Protein AF-A0A3A5ML24-F1 (afdb_monomer_lite)

pLDDT: mean 73.77, std 22.42, range [32.66, 98.62]

Organism: NCBI:txid995039

Secondary structure (DSSP, 8-state):
--PPPPPPPPPPPPP--PPP---PPPHHHHHHHHHHHHHTT------------------------PPP--PPPPPP-----PPP-----S------------------------------TT--------TT--------TT-PPPPHHHHHHHHHHHHHHHHHHHHHHHHHHHHHHHHHHTTT-SS---S-TT---SSSPBPTTSSBTTSHHHHHHHHHHHHTT-BTTB-S--HHHHSTT--SGGGHHHHHHHTT--EESS--TT-EEEETTTEEEEEEE--SSSEEEEEEESGGG--SEEEEEEEGGG-SEEEPPP-

Sequence (319 aa):
MSQSEPVASAPEPAAAIGSPASVLPSRRALRAAREATALAVAVPATAPAVTHTHSRHAAAPAAARAPATVAAPPRSPRAVRRQSPFTIGVAFLAIPGLLLTLALPAYSYSPGAAATQEHALGAAQDLAVSAASVSITLDRDGYTATTPEDIAAQTEASRLAAVRERSAAAVRASAAQYASSGIRDENDDYPWPDGAADGATLSPQGYYFKECVDFVAWRLNRDAGASATALTWTWQNLTPGAGSARSWSSAWSSQGRVTSDTPVVGAVAWFTYNHVAYVQSVPGDGTVVLEEYNWMGSHAYHTRVVPIGDVALYLYPPG

Radius of gyration: 38.25 Å; chains: 1; bounding box: 106×123×89 Å

InterPro domains:
  IPR007921 CHAP domain [PF05257] (204-294)
  IPR007921 CHAP domain [PS50911] (187-316)
  IPR038765 Papain-like cysteine peptidase superfamily [SSF54001] (201-306)

Foldseek 3Di:
DDDDDDDDDDDDDDDDDDDDPPDDDDPVVVVVVVVVVVVVPDDDDDDDDDDDDDDDDDDDDDDDDDDDDDDDDDDDDDDDPDDDPPDDDDDPDDDDDPPDPPDDPPPDDDDDDDDDDDDDPDDDPPDDDPPPDDPPPPPCVPDDDQDPVNVVVVVVVVVLVVVQVVLLVVLQVLVVVCVVVVLLPPDPPPPCPVFDQPQPDAQPLGARALAQVSVLLVSLQSSVVHDSVGGPHHCCPQQNPDRWLQCNVVSLVVVVFDKDLDDHQQWWQGANVGHIWGFSDDPPPQWTWTWGTCDVNPSGIDIDIDGSVRGPMTGRRDD

Structure (mmCIF, N/CA/C/O backbone):
data_AF-A0A3A5ML24-F1
#
_entry.id   AF-A0A3A5ML24-F1
#
loop_
_atom_site.group_PDB
_atom_site.id
_atom_site.type_symbol
_atom_site.label_atom_id
_atom_site.label_alt_id
_atom_site.label_comp_id
_atom_site.label_asym_id
_atom_site.label_entity_id
_atom_site.label_seq_id
_atom_site.pdbx_PDB_ins_code
_atom_site.Cartn_x
_atom_site.Cartn_y
_atom_site.Cartn_z
_atom_site.occupancy
_atom_site.B_iso_or_equiv
_atom_site.auth_seq_id
_atom_site.auth_comp_id
_atom_site.auth_asym_id
_atom_site.auth_atom_id
_atom_site.pdbx_PDB_model_num
ATOM 1 N N . MET A 1 1 ? 24.736 73.972 -12.498 1.00 46.75 1 MET A N 1
ATOM 2 C CA . MET A 1 1 ? 23.746 72.926 -12.167 1.00 46.75 1 MET A CA 1
ATOM 3 C C . MET A 1 1 ? 22.375 73.444 -12.563 1.00 46.75 1 MET A C 1
ATOM 5 O O . MET A 1 1 ? 21.794 74.226 -11.829 1.00 46.75 1 MET A O 1
ATOM 9 N N . SER A 1 2 ? 21.917 73.104 -13.763 1.00 46.84 2 SER A N 1
ATOM 10 C CA . SER A 1 2 ? 20.565 73.409 -14.233 1.00 46.84 2 SER A CA 1
ATOM 11 C C . SER A 1 2 ? 20.093 72.153 -14.952 1.00 46.84 2 SER A C 1
ATOM 13 O O . SER A 1 2 ? 20.750 71.712 -15.893 1.00 46.84 2 SER A O 1
ATOM 15 N N . GLN A 1 3 ? 19.089 71.495 -14.378 1.00 41.28 3 GLN A N 1
ATOM 16 C CA . GLN A 1 3 ? 18.563 70.221 -14.855 1.00 41.28 3 GLN A CA 1
ATOM 17 C C . GLN A 1 3 ? 17.561 70.482 -15.979 1.00 41.28 3 GLN A C 1
ATOM 19 O O . GLN A 1 3 ? 16.678 71.324 -15.832 1.00 41.28 3 GLN A O 1
ATOM 24 N N . SER A 1 4 ? 17.709 69.762 -17.087 1.00 51.59 4 SER A N 1
ATOM 25 C CA . SER A 1 4 ? 16.725 69.693 -18.165 1.00 51.59 4 SER A CA 1
ATOM 26 C C . SER A 1 4 ? 15.917 68.406 -17.996 1.00 51.59 4 SER A C 1
ATOM 28 O O . SER A 1 4 ? 16.484 67.317 -18.053 1.00 51.59 4 SER A O 1
ATOM 30 N N . GLU A 1 5 ? 14.611 68.532 -17.768 1.00 58.62 5 GLU A N 1
ATOM 31 C CA . GLU A 1 5 ? 13.655 67.423 -17.859 1.00 58.62 5 GLU A CA 1
ATOM 32 C C . GLU A 1 5 ? 13.419 67.032 -19.328 1.00 58.62 5 GLU A C 1
ATOM 34 O O . GLU A 1 5 ? 13.305 67.921 -20.177 1.00 58.62 5 GLU A O 1
ATOM 39 N N . PRO A 1 6 ? 13.264 65.735 -19.651 1.00 58.91 6 PRO A N 1
ATOM 40 C CA . PRO A 1 6 ? 12.649 65.318 -20.898 1.00 58.91 6 PRO A CA 1
ATOM 41 C C . PRO A 1 6 ? 11.164 64.964 -20.719 1.00 58.91 6 PRO A C 1
ATOM 43 O O . PRO A 1 6 ? 10.757 64.236 -19.816 1.00 58.91 6 PRO A O 1
ATOM 46 N N . VAL A 1 7 ? 10.382 65.499 -21.655 1.00 49.97 7 VAL A N 1
ATOM 47 C CA . VAL A 1 7 ? 8.942 65.333 -21.876 1.00 49.97 7 VAL A CA 1
ATOM 48 C C . VAL A 1 7 ? 8.562 63.874 -22.162 1.00 49.97 7 VAL A C 1
ATOM 50 O O . VAL A 1 7 ? 9.231 63.173 -22.920 1.00 49.97 7 VAL A O 1
ATOM 53 N N . ALA A 1 8 ? 7.443 63.452 -21.570 1.00 45.16 8 ALA A N 1
ATOM 54 C CA . ALA A 1 8 ? 6.806 62.153 -21.748 1.00 45.16 8 ALA A CA 1
ATOM 55 C C . ALA A 1 8 ? 6.272 61.945 -23.179 1.00 45.16 8 ALA A C 1
ATOM 57 O O . ALA A 1 8 ? 5.538 62.782 -23.705 1.00 45.16 8 ALA A O 1
ATOM 58 N N . SER A 1 9 ? 6.596 60.792 -23.770 1.00 46.97 9 SER A N 1
ATOM 59 C CA . SER A 1 9 ? 5.992 60.295 -25.010 1.00 46.97 9 SER A CA 1
ATOM 60 C C . SER A 1 9 ? 4.846 59.335 -24.673 1.00 46.97 9 SER A C 1
ATOM 62 O O . SER A 1 9 ? 5.013 58.433 -23.850 1.00 46.97 9 SER A O 1
ATOM 64 N N . ALA A 1 10 ? 3.681 59.546 -25.282 1.00 51.47 10 ALA A N 1
ATOM 65 C CA . ALA A 1 10 ? 2.499 58.696 -25.137 1.00 51.47 10 ALA A CA 1
ATOM 66 C C . ALA A 1 10 ? 2.688 57.326 -25.832 1.00 51.47 10 ALA A C 1
ATOM 68 O O . ALA A 1 10 ? 3.393 57.261 -26.840 1.00 51.47 10 ALA A O 1
ATOM 69 N N . PRO A 1 11 ? 2.055 56.238 -25.351 1.00 47.66 11 PRO A N 1
ATOM 70 C CA . PRO A 1 11 ? 2.132 54.936 -26.007 1.00 47.66 11 PRO A CA 1
ATOM 71 C C . PRO A 1 11 ? 1.130 54.800 -27.171 1.00 47.66 11 PRO A C 1
ATOM 73 O O . PRO A 1 11 ? -0.039 55.170 -27.055 1.00 47.66 11 PRO A O 1
ATOM 76 N N . GLU A 1 12 ? 1.608 54.233 -28.282 1.00 48.09 12 GLU A N 1
ATOM 77 C CA . GLU A 1 12 ? 0.833 53.747 -29.437 1.00 48.09 12 GLU A CA 1
ATOM 78 C C . GLU A 1 12 ? -0.134 52.599 -29.065 1.00 48.09 12 GLU A C 1
ATOM 80 O O . GLU A 1 12 ? 0.115 51.863 -28.105 1.00 48.09 12 GLU A O 1
ATOM 85 N N . PRO A 1 13 ? -1.224 52.389 -29.832 1.00 46.47 13 PRO A N 1
ATOM 86 C CA . PRO A 1 13 ? -2.184 51.325 -29.567 1.00 46.47 13 PRO A CA 1
ATOM 87 C C . PRO A 1 13 ? -1.652 49.942 -29.978 1.00 46.47 13 PRO A C 1
ATOM 89 O O . PRO A 1 13 ? -1.043 49.757 -31.030 1.00 46.47 13 PRO A O 1
ATOM 92 N N . ALA A 1 14 ? -1.938 48.951 -29.133 1.00 41.97 14 ALA A N 1
ATOM 93 C CA . ALA A 1 14 ? -1.532 47.561 -29.284 1.00 41.97 14 ALA A CA 1
ATOM 94 C C . ALA A 1 14 ? -2.083 46.903 -30.564 1.00 41.97 14 ALA A C 1
ATOM 96 O O . ALA A 1 14 ? -3.296 46.822 -30.772 1.00 41.97 14 ALA A O 1
ATOM 97 N N . ALA A 1 15 ? -1.183 46.345 -31.377 1.00 42.47 15 ALA A N 1
ATOM 98 C CA . ALA A 1 15 ? -1.521 45.387 -32.419 1.00 42.47 15 ALA A CA 1
ATOM 99 C C . ALA A 1 15 ? -1.879 44.034 -31.779 1.00 42.47 15 ALA A C 1
ATOM 101 O O . ALA A 1 15 ? -1.059 43.404 -31.109 1.00 42.47 15 ALA A O 1
ATOM 102 N N . ALA A 1 16 ? -3.116 43.586 -31.987 1.00 46.22 16 ALA A N 1
ATOM 103 C CA . ALA A 1 16 ? -3.583 42.268 -31.584 1.00 46.22 16 ALA A CA 1
ATOM 104 C C . ALA A 1 16 ? -2.897 41.180 -32.430 1.00 46.22 16 ALA A C 1
ATOM 106 O O . ALA A 1 16 ? -3.207 41.002 -33.607 1.00 46.22 16 ALA A O 1
ATOM 107 N N . ILE A 1 17 ? -1.975 40.434 -31.821 1.00 43.88 17 ILE A N 1
ATOM 108 C CA . ILE A 1 17 ? -1.411 39.214 -32.404 1.00 43.88 17 ILE A CA 1
ATOM 109 C C . ILE A 1 17 ? -2.354 38.064 -32.034 1.00 43.88 17 ILE A C 1
ATOM 111 O O . ILE A 1 17 ? -2.369 37.590 -30.898 1.00 43.88 17 ILE A O 1
ATOM 115 N N . GLY A 1 18 ? -3.184 37.644 -32.989 1.00 40.41 18 GLY A N 1
ATOM 116 C CA . GLY A 1 18 ? -4.008 36.446 -32.861 1.00 40.41 18 GLY A CA 1
ATOM 117 C C . GLY A 1 18 ? -3.133 35.195 -32.745 1.00 40.41 18 GLY A C 1
ATOM 118 O O . GLY A 1 18 ? -2.268 34.955 -33.584 1.00 40.41 18 GLY A O 1
ATOM 119 N N . SER A 1 19 ? -3.361 34.395 -31.704 1.00 48.28 19 SER A N 1
ATOM 120 C CA . SER A 1 19 ? -2.779 33.053 -31.579 1.00 48.28 19 SER A CA 1
ATOM 121 C C . SER A 1 19 ? -3.318 32.135 -32.688 1.00 48.28 19 SER A C 1
ATOM 123 O O . SER A 1 19 ? -4.526 32.165 -32.940 1.00 48.28 19 SER A O 1
ATOM 125 N N . PRO A 1 20 ? -2.495 31.294 -33.345 1.00 47.94 20 PRO A N 1
ATOM 126 C CA . PRO A 1 20 ? -3.018 30.315 -34.286 1.00 47.94 20 PRO A CA 1
ATOM 127 C C . PRO A 1 20 ? -3.791 29.240 -33.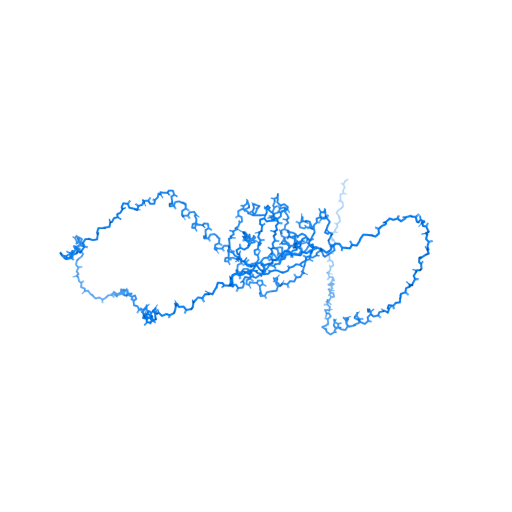516 1.00 47.94 20 PRO A C 1
ATOM 129 O O . PRO A 1 20 ? -3.271 28.618 -32.590 1.00 47.94 20 PRO A O 1
ATOM 132 N N . ALA A 1 21 ? -5.048 29.019 -33.898 1.00 48.91 21 ALA A N 1
ATOM 133 C CA . ALA A 1 21 ? -5.838 27.909 -33.392 1.00 48.91 21 ALA A CA 1
ATOM 134 C C . ALA A 1 21 ? -5.165 26.584 -33.787 1.00 48.91 21 ALA A C 1
ATOM 136 O O . ALA A 1 21 ? -5.062 26.261 -34.972 1.00 48.91 21 ALA A O 1
ATOM 137 N N . SER A 1 22 ? -4.714 25.813 -32.797 1.00 53.22 22 SER A N 1
ATOM 138 C CA . SER A 1 22 ? -4.263 24.435 -32.994 1.00 53.22 22 SER A CA 1
ATOM 139 C C . SER A 1 22 ? -5.429 23.590 -33.505 1.00 53.22 22 SER A C 1
ATOM 141 O O . SER A 1 22 ? -6.316 23.199 -32.746 1.00 53.22 22 SER A O 1
ATOM 143 N N . VAL A 1 23 ? -5.439 23.310 -34.807 1.00 62.81 23 VAL A N 1
ATOM 144 C CA . VAL A 1 23 ? -6.381 22.368 -35.415 1.00 62.81 23 VAL A CA 1
ATOM 145 C C . VAL A 1 23 ? -5.977 20.962 -34.981 1.00 62.81 23 VAL A C 1
ATOM 147 O O . VAL A 1 23 ? -4.986 20.409 -35.456 1.00 62.81 23 VAL A O 1
ATOM 150 N N . LEU A 1 24 ? -6.735 20.384 -34.048 1.00 61.25 24 LEU A N 1
ATOM 151 C CA . LEU A 1 24 ? -6.550 18.997 -33.633 1.00 61.25 24 LEU A CA 1
ATOM 152 C C . LEU A 1 24 ? -6.883 18.055 -34.806 1.00 61.25 24 LEU A C 1
ATOM 154 O O . LEU A 1 24 ? -7.918 18.226 -35.459 1.00 61.25 24 LEU A O 1
ATOM 158 N N . PRO A 1 25 ? -6.035 17.051 -35.097 1.00 75.38 25 PRO A N 1
ATOM 159 C CA . PRO A 1 25 ? -6.253 16.153 -36.220 1.00 75.38 25 PRO A CA 1
ATOM 160 C C . PRO A 1 25 ? -7.513 15.310 -36.012 1.00 75.38 25 PRO A C 1
ATOM 162 O O . PRO A 1 25 ? -7.781 14.787 -34.929 1.00 75.38 25 PRO A O 1
ATOM 165 N N . SER A 1 26 ? -8.292 15.139 -37.082 1.00 83.69 26 SER A N 1
ATOM 166 C CA . SER A 1 26 ? -9.481 14.287 -37.044 1.00 83.69 26 SER A CA 1
ATOM 167 C C . SER A 1 26 ? -9.113 12.827 -36.744 1.00 83.69 26 SER A C 1
ATOM 169 O O . SER A 1 26 ? -8.039 12.344 -37.112 1.00 83.69 26 SER A O 1
ATOM 171 N N . ARG A 1 27 ? -10.043 12.067 -36.146 1.00 72.56 27 ARG A N 1
ATOM 172 C CA . ARG A 1 27 ? -9.868 10.622 -35.881 1.00 72.56 27 ARG A CA 1
ATOM 173 C C . ARG A 1 27 ? -9.464 9.822 -37.126 1.00 72.56 27 ARG A C 1
ATOM 175 O O . ARG A 1 27 ? -8.775 8.811 -37.008 1.00 72.56 27 ARG A O 1
ATOM 182 N N . ARG A 1 28 ? -9.869 10.276 -38.317 1.00 78.06 28 ARG A N 1
ATOM 183 C CA . ARG A 1 28 ? -9.482 9.666 -39.595 1.00 78.06 28 ARG A CA 1
ATOM 184 C C . ARG A 1 28 ? -7.996 9.882 -39.903 1.00 78.06 28 ARG A C 1
ATOM 186 O O . ARG A 1 28 ? -7.340 8.935 -40.321 1.00 78.06 28 ARG A O 1
ATOM 193 N N . ALA A 1 29 ? -7.461 11.075 -39.641 1.00 75.25 29 ALA A N 1
ATOM 194 C CA . ALA A 1 29 ? -6.040 11.376 -39.829 1.00 75.25 29 ALA A CA 1
ATOM 195 C C . ALA A 1 29 ? -5.151 10.566 -38.867 1.00 75.25 29 ALA A C 1
ATOM 197 O O . ALA A 1 29 ? -4.126 10.029 -39.276 1.00 75.25 29 ALA A O 1
ATOM 198 N N . LEU A 1 30 ? -5.593 10.386 -37.617 1.00 70.88 30 LEU A N 1
ATOM 199 C CA . LEU A 1 30 ? -4.895 9.554 -36.628 1.00 70.88 30 LEU A CA 1
ATOM 200 C C . LEU A 1 30 ? -4.892 8.056 -36.989 1.00 70.88 30 LEU A C 1
ATOM 202 O O . LEU A 1 30 ? -3.909 7.370 -36.717 1.00 70.88 30 LEU A O 1
ATOM 206 N N . ARG A 1 31 ? -5.956 7.536 -37.623 1.00 75.25 31 ARG A N 1
ATOM 207 C CA . ARG A 1 31 ? -5.970 6.151 -38.136 1.00 75.25 31 ARG A CA 1
ATOM 208 C C . ARG A 1 31 ? -5.042 5.964 -39.333 1.00 75.25 31 ARG A C 1
ATOM 210 O O . ARG A 1 31 ? -4.266 5.017 -39.324 1.00 75.25 31 ARG A O 1
ATOM 217 N N . ALA A 1 32 ? -5.067 6.885 -40.297 1.00 75.06 32 ALA A N 1
ATOM 218 C CA . ALA A 1 32 ? -4.187 6.822 -41.464 1.00 75.06 32 ALA A CA 1
ATOM 219 C C . ALA A 1 32 ? -2.698 6.881 -41.069 1.00 75.06 32 ALA A C 1
ATOM 221 O O . ALA A 1 32 ? -1.883 6.148 -41.622 1.00 75.06 32 ALA A O 1
ATOM 222 N N . ALA A 1 33 ? -2.349 7.690 -40.061 1.00 67.50 33 ALA A N 1
ATOM 223 C CA . ALA A 1 33 ? -0.991 7.743 -39.524 1.00 67.50 33 ALA A CA 1
ATOM 224 C C . ALA A 1 33 ? -0.567 6.418 -38.860 1.00 67.50 33 ALA A C 1
ATOM 226 O O . ALA A 1 33 ? 0.547 5.957 -39.084 1.00 67.50 33 ALA A O 1
ATOM 227 N N . ARG A 1 34 ? -1.462 5.762 -38.103 1.00 69.62 34 ARG A N 1
ATOM 228 C CA . ARG A 1 34 ? -1.185 4.451 -37.482 1.00 69.62 34 ARG A CA 1
ATOM 229 C C . ARG A 1 34 ? -1.014 3.328 -38.506 1.00 69.62 34 ARG A C 1
ATOM 231 O O . ARG A 1 34 ? -0.137 2.489 -38.331 1.00 69.62 34 ARG A O 1
ATOM 238 N N . GLU A 1 35 ? -1.811 3.320 -39.571 1.00 68.06 35 GLU A N 1
ATOM 239 C CA . GLU A 1 35 ? -1.676 2.334 -40.653 1.00 68.06 35 GLU A CA 1
ATOM 240 C C . GLU A 1 35 ? -0.380 2.537 -41.451 1.00 68.06 35 GLU A C 1
ATOM 242 O O . GLU A 1 35 ? 0.309 1.563 -41.751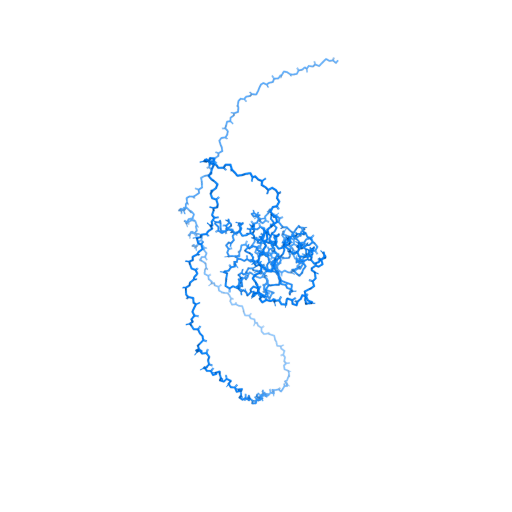 1.00 68.06 35 GLU A O 1
ATOM 247 N N . ALA A 1 36 ? 0.021 3.787 -41.711 1.00 60.28 36 ALA A N 1
ATOM 248 C CA . ALA A 1 36 ? 1.292 4.088 -42.371 1.00 60.28 36 ALA A CA 1
ATOM 249 C C . ALA A 1 36 ? 2.511 3.650 -41.534 1.00 60.28 36 ALA A C 1
ATOM 251 O O . ALA A 1 36 ? 3.482 3.133 -42.086 1.00 60.28 36 ALA A O 1
ATOM 252 N N . THR A 1 37 ? 2.454 3.788 -40.204 1.00 62.38 37 THR A N 1
ATOM 253 C CA . THR A 1 37 ? 3.506 3.285 -39.304 1.00 62.38 37 THR A CA 1
ATOM 254 C C . THR A 1 37 ? 3.529 1.754 -39.238 1.00 62.38 37 THR A C 1
ATOM 256 O O . THR A 1 37 ? 4.608 1.172 -39.178 1.00 62.38 37 THR A O 1
ATOM 259 N N . ALA A 1 38 ? 2.374 1.084 -39.319 1.00 51.12 38 ALA A N 1
ATOM 260 C CA . ALA A 1 38 ? 2.297 -0.380 -39.331 1.00 51.12 38 ALA A CA 1
ATOM 261 C C . ALA A 1 38 ? 2.867 -1.006 -40.621 1.00 51.12 38 ALA A C 1
ATOM 263 O O . ALA A 1 38 ? 3.455 -2.084 -40.576 1.00 51.12 38 ALA A O 1
ATOM 264 N N . LEU A 1 39 ? 2.755 -0.315 -41.760 1.00 54.00 39 LEU A N 1
ATOM 265 C CA . LEU A 1 39 ? 3.335 -0.745 -43.040 1.00 54.00 39 LEU A CA 1
ATOM 266 C C . LEU A 1 39 ? 4.852 -0.501 -43.144 1.00 54.00 39 LEU A C 1
ATOM 268 O O . LEU A 1 39 ? 5.512 -1.154 -43.948 1.00 54.00 39 LEU A O 1
ATOM 272 N N . ALA A 1 40 ? 5.423 0.383 -42.318 1.00 49.44 40 ALA A N 1
ATOM 273 C CA . ALA A 1 40 ? 6.854 0.700 -42.329 1.00 49.44 40 ALA A CA 1
ATOM 274 C C . ALA A 1 40 ? 7.734 -0.280 -41.516 1.00 49.44 40 ALA A C 1
ATOM 276 O O . ALA A 1 40 ? 8.957 -0.209 -41.603 1.00 49.44 40 ALA A O 1
ATOM 277 N N . VAL A 1 41 ? 7.140 -1.201 -40.742 1.00 50.28 41 VAL A N 1
ATOM 278 C CA . VAL A 1 41 ? 7.866 -2.141 -39.854 1.00 50.28 41 VAL A CA 1
ATOM 279 C C . VAL A 1 41 ? 8.108 -3.521 -40.498 1.00 50.28 41 VAL A C 1
ATOM 281 O O . VAL A 1 41 ? 8.760 -4.383 -39.915 1.00 50.28 41 VAL A O 1
ATOM 284 N N . ALA A 1 42 ? 7.671 -3.746 -41.738 1.00 49.91 42 ALA A N 1
ATOM 285 C CA . ALA A 1 42 ? 7.956 -4.991 -42.452 1.00 49.91 42 ALA A CA 1
ATOM 286 C C . ALA A 1 42 ? 9.272 -4.899 -43.258 1.00 49.91 42 ALA A C 1
ATOM 288 O O . ALA A 1 42 ? 9.271 -4.493 -44.417 1.00 49.91 42 ALA A O 1
ATOM 289 N N . VAL A 1 43 ? 10.395 -5.311 -42.656 1.00 46.69 43 VAL A N 1
ATOM 290 C CA . VAL A 1 43 ? 11.694 -5.532 -43.335 1.00 46.69 43 VAL A CA 1
ATOM 291 C C . VAL A 1 43 ? 12.162 -6.977 -43.064 1.00 46.69 43 VAL A C 1
ATOM 293 O O . VAL A 1 43 ? 11.999 -7.453 -41.939 1.00 46.69 43 VAL A O 1
ATOM 296 N N . PRO A 1 44 ? 12.693 -7.717 -44.065 1.00 46.69 44 PRO A N 1
ATOM 297 C CA . PRO A 1 44 ? 12.880 -9.165 -43.978 1.00 46.69 44 PRO A CA 1
ATOM 298 C C . PRO A 1 44 ? 14.159 -9.567 -43.231 1.00 46.69 44 PRO A C 1
ATOM 300 O O . PRO A 1 44 ? 15.181 -8.883 -43.279 1.00 46.69 44 PRO A O 1
ATOM 303 N N . ALA A 1 45 ? 14.109 -10.730 -42.577 1.00 38.25 45 ALA A N 1
ATOM 304 C CA . ALA A 1 45 ? 15.248 -11.348 -41.912 1.00 38.25 45 ALA A CA 1
ATOM 305 C C . ALA A 1 45 ? 16.198 -12.011 -42.928 1.00 38.25 45 ALA A C 1
ATOM 307 O O . ALA A 1 45 ? 15.815 -12.946 -43.631 1.00 38.25 45 ALA A O 1
ATOM 308 N N . THR A 1 46 ? 17.458 -11.574 -42.943 1.00 37.91 46 THR A N 1
ATOM 309 C CA . THR A 1 46 ? 18.578 -12.268 -43.602 1.00 37.91 46 THR A CA 1
ATOM 310 C C . THR A 1 46 ? 19.677 -12.502 -42.569 1.00 37.91 46 THR A C 1
ATOM 312 O O . THR A 1 46 ? 20.176 -11.556 -41.965 1.00 37.91 46 THR A O 1
ATOM 315 N N . ALA A 1 47 ? 20.017 -13.770 -42.341 1.00 44.69 47 ALA A N 1
ATOM 316 C CA . ALA A 1 47 ? 21.055 -14.216 -41.415 1.00 44.69 47 ALA A CA 1
ATOM 317 C C . ALA A 1 47 ? 22.457 -14.159 -42.051 1.00 44.69 47 ALA A C 1
ATOM 319 O O . ALA A 1 47 ? 22.573 -14.397 -43.256 1.00 44.69 47 ALA A O 1
ATOM 320 N N . PRO A 1 48 ? 23.530 -13.995 -41.256 1.00 44.56 48 PRO A N 1
ATOM 321 C CA . PRO A 1 48 ? 24.854 -14.446 -41.655 1.00 44.56 48 PRO A CA 1
ATOM 322 C C . PRO A 1 48 ? 25.354 -15.604 -40.779 1.00 44.56 48 PRO A C 1
ATOM 324 O O . PRO A 1 48 ? 25.299 -15.575 -39.550 1.00 44.56 48 PRO A O 1
ATOM 327 N N . ALA A 1 49 ? 25.875 -16.625 -41.457 1.00 38.34 49 ALA A N 1
ATOM 328 C CA . ALA A 1 49 ? 26.661 -17.704 -40.883 1.00 38.34 49 ALA A CA 1
ATOM 329 C C . ALA A 1 49 ? 28.070 -17.204 -40.529 1.00 38.34 49 ALA A C 1
ATOM 331 O O . ALA A 1 49 ? 28.713 -16.550 -41.351 1.00 38.34 49 ALA A O 1
ATOM 332 N N . VAL A 1 50 ? 28.576 -17.563 -39.345 1.00 37.88 50 VAL A N 1
ATOM 333 C CA . VAL A 1 50 ? 29.997 -17.423 -39.002 1.00 37.88 50 VAL A CA 1
ATOM 334 C C . VAL A 1 50 ? 30.508 -18.737 -38.416 1.00 37.88 50 VAL A C 1
ATOM 336 O O . VAL A 1 50 ? 30.027 -19.250 -37.410 1.00 37.88 50 VAL A O 1
ATOM 339 N N . THR A 1 51 ? 31.486 -19.283 -39.127 1.00 33.06 51 THR A N 1
ATOM 340 C CA . THR A 1 51 ? 32.310 -20.456 -38.844 1.00 33.06 51 THR A CA 1
ATOM 341 C C . THR A 1 51 ? 33.267 -20.212 -37.677 1.00 33.06 51 THR A C 1
ATOM 343 O O . THR A 1 51 ? 34.048 -19.263 -37.724 1.00 33.06 51 THR A O 1
ATOM 346 N N . HIS A 1 52 ? 33.298 -21.114 -36.691 1.00 38.38 52 HIS A N 1
ATOM 347 C CA . HIS A 1 52 ? 34.374 -21.179 -35.697 1.00 38.38 52 HIS A CA 1
ATOM 348 C C . HIS A 1 52 ? 35.259 -22.405 -35.937 1.00 38.38 52 HIS A C 1
ATOM 350 O O . HIS A 1 52 ? 34.813 -23.549 -35.884 1.00 38.38 52 HIS A O 1
ATOM 356 N N . THR A 1 53 ? 36.529 -22.132 -36.224 1.00 33.78 53 THR A N 1
ATOM 357 C CA . THR A 1 53 ? 37.606 -23.102 -36.426 1.00 33.78 53 THR A CA 1
ATOM 358 C C . THR A 1 53 ? 38.202 -23.594 -35.107 1.00 33.78 53 THR A C 1
ATOM 360 O O . THR A 1 53 ? 38.306 -22.862 -34.127 1.00 33.78 53 THR A O 1
ATOM 363 N N . HIS A 1 54 ? 38.618 -24.857 -35.139 1.00 33.72 54 HIS A N 1
ATOM 364 C CA . HIS A 1 54 ? 39.152 -25.681 -34.060 1.00 33.72 54 HIS A CA 1
ATOM 365 C C . HIS A 1 54 ? 40.413 -25.142 -33.366 1.00 33.72 54 HIS A C 1
ATOM 367 O O . HIS A 1 54 ? 41.360 -24.739 -34.036 1.00 33.72 54 HIS A O 1
ATOM 373 N N . SER A 1 55 ? 40.492 -25.342 -32.045 1.00 36.97 55 SER A N 1
ATOM 374 C CA . SER A 1 55 ? 41.762 -25.473 -31.320 1.00 36.97 55 SER A CA 1
ATOM 375 C C . SER A 1 55 ? 41.761 -26.741 -30.470 1.00 36.97 55 SER A C 1
ATOM 377 O O . SER A 1 55 ? 40.805 -27.052 -29.763 1.00 36.97 55 SER A O 1
ATOM 379 N N . ARG A 1 56 ? 42.841 -27.507 -30.634 1.00 36.12 56 ARG A N 1
ATOM 380 C CA . ARG A 1 56 ? 43.084 -28.847 -30.100 1.00 36.12 56 ARG A CA 1
ATOM 381 C C . ARG A 1 56 ? 43.612 -28.760 -28.668 1.00 36.12 56 ARG A C 1
ATOM 383 O O . ARG A 1 56 ? 44.603 -28.077 -28.447 1.00 36.12 56 ARG A O 1
ATOM 390 N N . HIS A 1 57 ? 43.073 -29.574 -27.765 1.00 39.25 57 HIS A N 1
ATOM 391 C CA . HIS A 1 57 ? 43.848 -30.133 -26.656 1.00 39.25 57 HIS A CA 1
ATOM 392 C C . HIS A 1 57 ? 43.536 -31.623 -26.503 1.00 39.25 57 HIS A C 1
ATOM 394 O O . HIS A 1 57 ? 42.386 -32.055 -26.568 1.00 39.25 57 HIS A O 1
ATOM 400 N N . ALA A 1 58 ? 44.610 -32.401 -26.400 1.00 35.53 58 ALA A N 1
ATOM 401 C CA . ALA A 1 58 ? 44.636 -33.850 -26.420 1.00 35.53 58 ALA A CA 1
ATOM 402 C C . ALA A 1 58 ? 44.411 -34.460 -25.024 1.00 35.53 58 ALA A C 1
ATOM 404 O O . ALA A 1 58 ? 45.083 -34.094 -24.068 1.00 35.53 58 ALA A O 1
ATOM 405 N N . ALA A 1 59 ? 43.455 -35.390 -24.979 1.00 32.66 59 ALA A N 1
ATOM 406 C CA . ALA A 1 59 ? 43.411 -36.689 -24.296 1.00 32.66 59 ALA A CA 1
ATOM 407 C C . ALA A 1 59 ? 44.198 -36.946 -22.988 1.00 32.66 59 ALA A C 1
ATOM 409 O O . ALA A 1 59 ? 45.423 -37.004 -22.995 1.00 32.66 59 ALA A O 1
ATOM 410 N N . ALA A 1 60 ? 43.466 -37.390 -21.955 1.00 37.44 60 ALA A N 1
ATOM 411 C CA . ALA A 1 60 ? 43.578 -38.758 -21.414 1.00 37.44 60 ALA A CA 1
ATOM 412 C C . ALA A 1 60 ? 42.299 -39.157 -20.622 1.00 37.44 60 ALA A C 1
ATOM 414 O O . ALA A 1 60 ? 41.621 -38.267 -20.109 1.00 37.44 60 ALA A O 1
ATOM 415 N N . PRO A 1 61 ? 41.926 -40.456 -20.544 1.00 50.03 61 PRO A N 1
ATOM 416 C CA . PRO A 1 61 ? 40.568 -40.897 -20.202 1.00 50.03 61 PRO A CA 1
ATOM 417 C C . PRO A 1 61 ? 40.446 -41.515 -18.797 1.00 50.03 61 PRO A C 1
ATOM 419 O O . PRO A 1 61 ? 41.371 -42.164 -18.316 1.00 50.03 61 PRO A O 1
ATOM 422 N N . ALA A 1 62 ? 39.266 -41.420 -18.173 1.00 36.44 62 ALA A N 1
ATOM 423 C CA . ALA A 1 62 ? 38.912 -42.269 -17.034 1.00 36.44 62 ALA A CA 1
ATOM 424 C C . ALA A 1 62 ? 37.399 -42.547 -16.952 1.00 36.44 62 ALA A C 1
ATOM 426 O O . ALA A 1 62 ? 36.600 -41.675 -16.634 1.00 36.44 62 ALA A O 1
ATOM 427 N N . ALA A 1 63 ? 37.074 -43.812 -17.235 1.00 39.88 63 ALA A N 1
ATOM 428 C CA . ALA A 1 63 ? 35.989 -44.632 -16.694 1.00 39.88 63 ALA A CA 1
ATOM 429 C C . ALA A 1 63 ? 34.545 -44.089 -16.702 1.00 39.88 63 ALA A C 1
ATOM 431 O O . ALA A 1 63 ? 34.079 -43.416 -15.784 1.00 39.88 63 ALA A O 1
ATOM 432 N N . ALA A 1 64 ? 33.785 -44.577 -17.685 1.00 40.25 64 ALA A N 1
ATOM 433 C CA . ALA A 1 64 ? 32.336 -44.688 -17.620 1.00 40.25 64 ALA A CA 1
ATOM 434 C C . ALA A 1 64 ? 31.912 -45.548 -16.415 1.00 40.25 64 ALA A C 1
ATOM 436 O O . ALA A 1 64 ? 32.328 -46.701 -16.283 1.00 40.25 64 ALA A O 1
ATOM 437 N N . ARG A 1 65 ? 31.046 -45.000 -15.558 1.00 37.81 65 ARG A N 1
ATOM 438 C CA . ARG A 1 65 ? 30.322 -45.752 -14.529 1.00 37.81 65 ARG A CA 1
ATOM 439 C C . ARG A 1 65 ? 28.829 -45.653 -14.838 1.00 37.81 65 ARG A C 1
ATOM 441 O O . ARG A 1 65 ? 28.290 -44.559 -14.961 1.00 37.81 65 ARG A O 1
ATOM 448 N N . ALA A 1 66 ? 28.212 -46.815 -15.031 1.00 47.75 66 ALA A N 1
ATOM 449 C CA . ALA A 1 66 ? 26.798 -47.000 -15.343 1.00 47.75 66 ALA A CA 1
ATOM 450 C C . ALA A 1 66 ? 25.866 -46.330 -14.309 1.00 47.75 66 ALA A C 1
ATOM 452 O O . ALA A 1 66 ? 26.247 -46.217 -13.138 1.00 47.75 66 ALA A O 1
ATOM 453 N N . PRO A 1 67 ? 24.639 -45.928 -14.692 1.00 47.59 67 PRO A N 1
ATOM 454 C CA . PRO A 1 67 ? 23.674 -45.399 -13.740 1.00 47.59 67 PRO A CA 1
ATOM 455 C C . PRO A 1 67 ? 23.184 -46.517 -12.812 1.00 47.59 67 PRO A C 1
ATOM 457 O O . PRO A 1 67 ? 22.618 -47.517 -13.253 1.00 47.59 67 PRO A O 1
ATOM 460 N N . ALA A 1 68 ? 23.397 -46.334 -11.511 1.00 40.56 68 ALA A N 1
ATOM 461 C CA . ALA A 1 68 ? 22.773 -47.149 -10.484 1.00 40.56 68 ALA A CA 1
ATOM 462 C C . ALA A 1 68 ? 21.268 -46.845 -10.450 1.00 40.56 68 ALA A C 1
ATOM 464 O O . ALA A 1 68 ? 20.843 -45.733 -10.143 1.00 40.56 68 ALA A O 1
ATOM 465 N N . THR A 1 69 ? 20.464 -47.854 -10.769 1.00 43.75 69 THR A N 1
ATOM 466 C CA . THR A 1 69 ? 19.026 -47.909 -10.508 1.00 43.75 69 THR A CA 1
ATOM 467 C C . THR A 1 69 ? 18.772 -47.785 -9.007 1.00 43.75 69 THR A C 1
ATOM 469 O O . THR A 1 69 ? 19.015 -48.729 -8.254 1.00 43.75 69 THR A O 1
ATOM 472 N N . VAL A 1 70 ? 18.275 -46.631 -8.561 1.00 45.50 70 VAL A N 1
ATOM 473 C CA . VAL A 1 70 ? 17.730 -46.474 -7.209 1.00 45.50 70 VAL A CA 1
ATOM 474 C C . VAL A 1 70 ? 16.316 -47.047 -7.214 1.00 45.50 70 VAL A C 1
ATOM 476 O O . VAL A 1 70 ? 15.391 -46.466 -7.778 1.00 45.50 70 VAL A O 1
ATOM 479 N N . ALA A 1 71 ? 16.167 -48.225 -6.613 1.00 46.94 71 ALA A N 1
ATOM 480 C CA . ALA A 1 71 ? 14.876 -48.831 -6.333 1.00 46.94 71 ALA A CA 1
ATOM 481 C C . ALA A 1 71 ? 14.117 -47.976 -5.305 1.00 46.94 71 ALA A C 1
ATOM 483 O O . ALA A 1 71 ? 14.615 -47.704 -4.212 1.00 46.94 71 ALA A O 1
ATOM 484 N N . ALA A 1 72 ? 12.910 -47.545 -5.669 1.00 53.88 72 ALA A N 1
ATOM 485 C CA . ALA A 1 72 ? 11.988 -46.863 -4.769 1.00 53.88 72 ALA A CA 1
ATOM 486 C C . ALA A 1 72 ? 11.439 -47.841 -3.705 1.00 53.88 72 ALA A C 1
ATOM 488 O O . ALA A 1 72 ? 11.151 -48.994 -4.040 1.00 53.88 72 ALA A O 1
ATOM 489 N N . PRO A 1 73 ? 11.251 -47.415 -2.442 1.00 65.31 73 PRO A N 1
ATOM 490 C CA . PRO A 1 73 ? 10.664 -48.266 -1.408 1.00 65.31 73 PRO A CA 1
ATOM 491 C C . PRO A 1 73 ? 9.157 -48.500 -1.652 1.00 65.31 73 PRO A C 1
ATOM 493 O O . PRO A 1 73 ? 8.482 -47.633 -2.220 1.00 65.31 73 PRO A O 1
ATOM 496 N N . PRO A 1 74 ? 8.595 -49.647 -1.219 1.00 56.78 74 PRO A N 1
ATOM 497 C CA . PRO A 1 74 ? 7.194 -49.972 -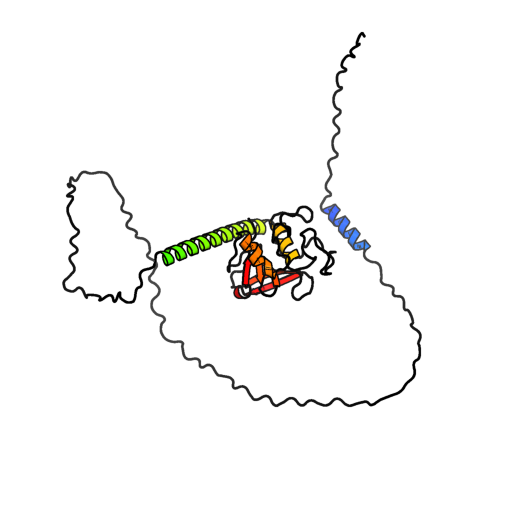1.458 1.00 56.78 74 PRO A CA 1
ATOM 498 C C . PRO A 1 74 ? 6.266 -49.021 -0.690 1.00 56.78 74 PRO A C 1
ATOM 500 O O . PRO A 1 74 ? 6.355 -48.870 0.528 1.00 56.78 74 PRO A O 1
ATOM 503 N N . ARG A 1 75 ? 5.342 -48.390 -1.421 1.00 50.12 75 ARG A N 1
ATOM 504 C CA . ARG A 1 75 ? 4.245 -47.597 -0.857 1.00 50.12 75 ARG A CA 1
ATOM 505 C C . ARG A 1 75 ? 3.246 -48.530 -0.173 1.00 50.12 75 ARG A C 1
ATOM 507 O O . ARG A 1 75 ? 2.650 -49.384 -0.823 1.00 50.12 75 ARG A O 1
ATOM 514 N N . SER A 1 76 ? 3.041 -48.344 1.126 1.00 59.62 76 SER A N 1
ATOM 515 C CA . SER A 1 76 ? 1.945 -48.964 1.870 1.00 59.62 76 SER A CA 1
ATOM 516 C C . SER A 1 76 ? 0.591 -48.393 1.410 1.00 59.62 76 SER A C 1
ATOM 518 O O . SER A 1 76 ? 0.486 -47.189 1.150 1.00 59.62 76 SER A O 1
ATOM 520 N N . PRO A 1 77 ? -0.470 -49.214 1.287 1.00 54.94 77 PRO A N 1
ATOM 521 C CA . PRO A 1 77 ? -1.784 -48.716 0.904 1.00 54.94 77 PRO A CA 1
ATOM 522 C C . PRO A 1 77 ? -2.391 -47.912 2.060 1.00 54.94 77 PRO A C 1
ATOM 524 O O . PRO A 1 77 ? -2.679 -48.439 3.135 1.00 54.94 77 PRO A O 1
ATOM 527 N N . ARG A 1 78 ? -2.593 -46.610 1.840 1.00 47.47 78 ARG A N 1
ATOM 528 C CA . ARG A 1 78 ? -3.303 -45.732 2.775 1.00 47.47 78 ARG A CA 1
ATOM 529 C C . ARG A 1 78 ? -4.791 -46.078 2.731 1.00 47.47 78 ARG A C 1
ATOM 531 O O . ARG A 1 78 ? -5.434 -45.930 1.695 1.00 47.47 78 ARG A O 1
ATOM 538 N N . ALA A 1 79 ? -5.322 -46.550 3.856 1.00 49.12 79 ALA A N 1
ATOM 539 C CA . ALA A 1 79 ? -6.732 -46.877 4.018 1.00 49.12 79 ALA A CA 1
ATOM 540 C C . ALA A 1 79 ? -7.618 -45.658 3.705 1.00 49.12 79 ALA A C 1
ATOM 542 O O . ALA A 1 79 ? -7.501 -44.600 4.326 1.00 49.12 79 ALA A O 1
ATOM 543 N N . VAL A 1 80 ? -8.514 -45.821 2.732 1.00 50.41 80 VAL A N 1
ATOM 544 C CA . VAL A 1 80 ? -9.563 -44.857 2.400 1.00 50.41 80 VAL A CA 1
ATOM 545 C C . VAL A 1 80 ? -10.611 -44.913 3.508 1.00 50.41 80 VAL A C 1
ATOM 547 O O . VAL A 1 80 ? -11.325 -45.905 3.659 1.00 50.41 80 VAL A O 1
ATOM 550 N N . ARG A 1 81 ? -10.696 -43.852 4.313 1.00 49.22 81 ARG A N 1
ATOM 551 C CA . ARG A 1 81 ? -11.726 -43.715 5.345 1.00 49.22 81 ARG A CA 1
ATOM 552 C C . ARG A 1 81 ? -13.054 -43.396 4.651 1.00 49.22 81 ARG A C 1
ATOM 554 O O . ARG A 1 81 ? -13.288 -42.267 4.236 1.00 49.22 81 ARG A O 1
ATOM 561 N N . ARG A 1 82 ? -13.897 -44.417 4.489 1.00 46.22 82 ARG A N 1
ATOM 562 C CA . ARG A 1 82 ? -15.287 -44.287 4.032 1.00 46.22 82 ARG A CA 1
ATOM 563 C C . ARG A 1 82 ? -16.063 -43.427 5.033 1.00 46.22 82 ARG A C 1
ATOM 565 O O . ARG A 1 82 ? -16.193 -43.815 6.191 1.00 46.22 82 ARG A O 1
ATOM 572 N N . GLN A 1 83 ? -16.553 -42.271 4.599 1.00 46.00 83 GLN A N 1
ATOM 573 C CA . GLN A 1 83 ? -17.524 -41.487 5.361 1.00 46.00 83 GLN A CA 1
ATOM 574 C C . GLN A 1 83 ? -18.914 -42.104 5.150 1.00 46.00 83 GLN A C 1
ATOM 576 O O . GLN A 1 83 ? -19.327 -42.343 4.016 1.00 46.00 83 GLN A O 1
ATOM 581 N N . SER A 1 84 ? -19.599 -42.432 6.245 1.00 50.69 84 SER A N 1
ATOM 582 C CA . SER A 1 84 ? -20.958 -42.979 6.243 1.00 50.69 84 SER A CA 1
ATOM 583 C C . SER A 1 84 ? -21.999 -41.870 6.035 1.00 50.69 84 SER A C 1
ATOM 585 O O . SER A 1 84 ? -21.893 -40.838 6.699 1.00 50.69 84 SER A O 1
ATOM 587 N N . PRO A 1 85 ? -23.039 -42.076 5.207 1.00 53.16 85 PRO A N 1
ATOM 588 C CA . PRO A 1 85 ? -24.113 -41.112 5.013 1.00 53.16 85 PRO A CA 1
ATOM 589 C C . PRO A 1 85 ? -25.272 -41.421 5.970 1.00 53.16 85 PRO A C 1
ATOM 591 O O . PRO A 1 85 ? -26.195 -42.137 5.608 1.00 53.16 85 PRO A O 1
ATOM 594 N N . PHE A 1 86 ? -25.222 -40.921 7.204 1.00 50.75 86 PHE A N 1
ATOM 595 C CA . PHE A 1 86 ? -26.354 -41.011 8.137 1.00 50.75 86 PHE A CA 1
ATOM 596 C C . PHE A 1 86 ? -26.361 -39.831 9.111 1.00 50.75 86 PHE A C 1
ATOM 598 O O . PHE A 1 86 ? -26.057 -39.989 10.287 1.00 50.75 86 PHE A O 1
ATOM 605 N N . THR A 1 87 ? -26.726 -38.651 8.607 1.00 47.50 87 THR A N 1
ATOM 606 C CA . THR A 1 87 ? -27.281 -37.561 9.433 1.00 47.50 87 THR A CA 1
ATOM 607 C C . THR A 1 87 ? -28.017 -36.546 8.554 1.00 47.50 87 THR A C 1
ATOM 609 O O . THR A 1 87 ? -27.666 -35.377 8.459 1.00 47.50 87 THR A O 1
ATOM 612 N N . ILE A 1 88 ? -29.059 -37.018 7.867 1.00 45.50 88 ILE A N 1
ATOM 613 C CA . ILE A 1 88 ? -30.154 -36.172 7.384 1.00 45.50 88 ILE A CA 1
ATOM 614 C C . ILE A 1 88 ? -31.430 -36.792 7.942 1.00 45.50 88 ILE A C 1
ATOM 616 O O . ILE A 1 88 ? -31.799 -37.903 7.568 1.00 45.50 88 ILE A O 1
ATOM 620 N N . GLY A 1 89 ? -32.075 -36.078 8.858 1.00 49.38 89 GLY A N 1
ATOM 621 C CA . GLY A 1 89 ? -33.374 -36.438 9.407 1.00 49.38 89 GLY A CA 1
ATOM 622 C C . GLY A 1 89 ? -33.562 -35.847 10.796 1.00 49.38 89 GLY A C 1
ATOM 623 O O . GLY A 1 89 ? -32.921 -36.315 11.727 1.00 49.38 89 GLY A O 1
ATOM 624 N N . VAL A 1 90 ? -34.494 -34.888 10.904 1.00 45.75 90 VAL A N 1
ATOM 625 C CA . VAL A 1 90 ? -34.927 -34.133 12.104 1.00 45.75 90 VAL A CA 1
ATOM 626 C C . VAL A 1 90 ? -34.069 -32.863 12.299 1.00 45.75 90 VAL A C 1
ATOM 628 O O . VAL A 1 90 ? -32.903 -32.957 12.638 1.00 45.75 90 VAL A O 1
ATOM 631 N N . ALA A 1 91 ? -34.515 -31.629 12.052 1.00 37.00 91 ALA A N 1
ATOM 632 C CA . ALA A 1 91 ? -35.857 -31.067 12.122 1.00 37.00 91 ALA A CA 1
ATOM 633 C C . ALA A 1 91 ? -36.053 -29.937 11.086 1.00 37.00 91 ALA A C 1
ATOM 635 O O . ALA A 1 91 ? -35.473 -28.861 11.195 1.00 37.00 91 ALA A O 1
ATOM 636 N N . PHE A 1 92 ? -36.925 -30.180 10.106 1.00 48.31 92 PHE A N 1
ATOM 637 C CA . PHE A 1 92 ? -37.608 -29.145 9.327 1.00 48.31 92 PHE A CA 1
ATOM 638 C C . PHE A 1 92 ? -38.934 -28.813 10.023 1.00 48.31 92 PHE A C 1
ATOM 640 O O . PHE A 1 92 ? -39.988 -29.308 9.627 1.00 48.31 92 PHE A O 1
ATOM 647 N N . LEU A 1 93 ? -38.906 -28.003 11.083 1.00 53.22 93 LEU A N 1
ATOM 648 C CA . LEU A 1 93 ? -40.145 -27.432 11.609 1.00 53.22 93 LEU A CA 1
ATOM 649 C C . LEU A 1 93 ? -39.891 -26.102 12.321 1.00 53.22 93 LEU A C 1
ATOM 651 O O . LEU A 1 93 ? -39.084 -26.033 13.240 1.00 53.22 93 LEU A O 1
ATOM 655 N N . ALA A 1 94 ? -40.657 -25.098 11.887 1.00 44.09 94 ALA A N 1
ATOM 656 C CA . ALA A 1 94 ? -40.879 -23.789 12.505 1.00 44.09 94 ALA A CA 1
ATOM 657 C C . ALA A 1 94 ? -39.984 -22.605 12.082 1.00 44.09 94 ALA A C 1
ATOM 659 O O . ALA A 1 94 ? -39.440 -21.911 12.929 1.00 44.09 94 ALA A O 1
ATOM 660 N N . ILE A 1 95 ? -39.971 -22.273 10.784 1.00 51.09 95 ILE A N 1
ATOM 661 C CA . ILE A 1 95 ? -40.085 -20.869 10.325 1.00 51.09 95 ILE A CA 1
ATOM 662 C C . ILE A 1 95 ? -41.034 -20.894 9.112 1.00 51.09 95 ILE A C 1
ATOM 664 O O . ILE A 1 95 ? -40.682 -21.483 8.092 1.00 51.09 95 ILE A O 1
ATOM 668 N N . PRO A 1 96 ? -42.270 -20.367 9.232 1.00 42.88 96 PRO A N 1
ATOM 669 C CA . PRO A 1 96 ? -42.472 -18.963 8.887 1.00 42.88 96 PRO A CA 1
ATOM 670 C C . PRO A 1 96 ? -43.501 -18.285 9.799 1.00 42.88 96 PRO A C 1
ATOM 672 O O . PRO A 1 96 ? -44.701 -18.524 9.720 1.00 42.88 96 PRO A O 1
ATOM 675 N N . GLY A 1 97 ? -43.021 -17.397 10.660 1.00 52.22 97 GLY A N 1
ATOM 676 C CA . GLY A 1 97 ? -43.874 -16.607 11.541 1.00 52.22 97 GLY A CA 1
ATOM 677 C C . GLY A 1 97 ? -43.131 -15.411 12.110 1.00 52.22 97 GLY A C 1
ATOM 678 O O . GLY A 1 97 ? -43.151 -15.203 13.313 1.00 52.22 97 GLY A O 1
ATOM 679 N N . LEU A 1 98 ? -42.417 -14.658 11.269 1.00 47.34 98 LEU A N 1
ATOM 680 C CA . LEU A 1 98 ? -41.824 -13.385 11.688 1.00 47.34 98 LEU A CA 1
ATOM 681 C C . LEU A 1 98 ? -41.851 -12.342 10.560 1.00 47.34 98 LEU A C 1
ATOM 683 O O . LEU A 1 98 ? -40.856 -11.699 10.249 1.00 47.34 98 LEU A O 1
ATOM 687 N N . LEU A 1 99 ? -43.022 -12.182 9.944 1.00 52.66 99 LEU A N 1
ATOM 688 C CA . LEU A 1 99 ? -43.398 -10.974 9.208 1.00 52.66 99 LEU A CA 1
ATOM 689 C C . LEU A 1 99 ? -44.577 -10.319 9.941 1.00 52.66 99 LEU A C 1
ATOM 691 O O . LEU A 1 99 ? -45.718 -10.429 9.505 1.00 52.66 99 LEU A O 1
ATOM 695 N N . LEU A 1 100 ? -44.308 -9.683 11.088 1.00 48.50 100 LEU A N 1
ATOM 696 C CA . LEU A 1 100 ? -45.233 -8.730 11.718 1.00 48.50 100 LEU A CA 1
ATOM 697 C C . LEU A 1 100 ? -44.489 -7.770 12.674 1.00 48.50 100 LEU A C 1
ATOM 699 O O . LEU A 1 100 ? -44.660 -7.818 13.886 1.00 48.50 100 LEU A O 1
ATOM 703 N N . THR A 1 101 ? -43.641 -6.888 12.139 1.00 59.38 101 THR A N 1
ATOM 704 C CA . THR A 1 101 ? -42.994 -5.786 12.890 1.00 59.38 101 THR A CA 1
ATOM 705 C C . THR A 1 101 ? -43.588 -4.420 12.533 1.00 59.38 101 THR A C 1
ATOM 707 O O . THR A 1 101 ? -42.875 -3.440 12.338 1.00 59.38 101 THR A O 1
ATOM 710 N N . LEU A 1 102 ? -44.918 -4.332 12.466 1.00 54.38 102 LEU A N 1
ATOM 711 C CA . LEU A 1 102 ? -45.651 -3.069 12.328 1.00 54.38 102 LEU A CA 1
ATOM 712 C C . LEU A 1 102 ? -46.747 -2.993 13.392 1.00 54.38 102 LEU A C 1
ATOM 714 O O . LEU A 1 102 ? -47.903 -3.293 13.126 1.00 54.38 102 LEU A O 1
ATOM 718 N N . ALA A 1 103 ? -46.348 -2.601 14.601 1.00 46.12 103 ALA A N 1
ATOM 719 C CA . ALA A 1 103 ? -47.190 -1.902 15.572 1.00 46.12 103 ALA A CA 1
ATOM 720 C C . ALA A 1 103 ? -46.308 -1.390 16.724 1.00 46.12 103 ALA A C 1
ATOM 722 O O . ALA A 1 103 ? -46.327 -1.918 17.833 1.00 46.12 103 ALA A O 1
ATOM 723 N N . LEU A 1 104 ? -45.513 -0.349 16.462 1.00 46.53 104 LEU A N 1
ATOM 724 C CA . LEU A 1 104 ? -45.188 0.582 17.542 1.00 46.53 104 LEU A CA 1
ATOM 725 C C . LEU A 1 104 ? -46.499 1.292 17.922 1.00 46.53 104 LEU A C 1
ATOM 727 O O . LEU A 1 104 ? -47.138 1.842 17.020 1.00 46.53 104 LEU A O 1
ATOM 731 N N . PRO A 1 105 ? -46.917 1.349 19.199 1.00 50.47 105 PRO A N 1
ATOM 732 C CA . PRO A 1 105 ? -47.885 2.349 19.605 1.00 50.47 105 PRO A CA 1
ATOM 733 C C . PRO A 1 105 ? -47.156 3.694 19.590 1.00 50.47 105 PRO A C 1
ATOM 735 O O . PRO A 1 105 ? -46.470 4.075 20.538 1.00 50.47 105 PRO A O 1
ATOM 738 N N . ALA A 1 106 ? -47.266 4.411 18.474 1.00 48.19 106 ALA A N 1
ATOM 739 C CA . ALA A 1 106 ? -47.035 5.841 18.476 1.00 48.19 106 ALA A CA 1
ATOM 740 C C . ALA A 1 106 ? -48.134 6.456 19.350 1.00 48.19 106 ALA A C 1
ATOM 742 O O . ALA A 1 106 ? -49.298 6.500 18.956 1.00 48.19 106 ALA A O 1
ATOM 743 N N . TYR A 1 107 ? -47.779 6.882 20.561 1.00 48.03 107 TYR A N 1
ATOM 744 C CA . TYR A 1 107 ? -48.644 7.724 21.377 1.00 48.03 107 TYR A CA 1
ATOM 745 C C . TYR A 1 107 ? -48.888 9.029 20.612 1.00 48.03 107 TYR A C 1
ATOM 747 O O . TYR A 1 107 ? -48.046 9.925 20.594 1.00 48.03 107 TYR A O 1
ATOM 755 N N . SER A 1 108 ? -50.033 9.128 19.938 1.00 53.41 108 SER A N 1
ATOM 756 C CA . SER A 1 108 ? -50.499 10.379 19.354 1.00 53.41 108 SER A CA 1
ATOM 757 C C . SER A 1 108 ? -51.048 11.255 20.475 1.00 53.41 108 SER A C 1
ATOM 759 O O . SER A 1 108 ? -52.157 11.052 20.970 1.00 53.41 108 SER A O 1
ATOM 761 N N . TYR A 1 109 ? -50.245 12.229 20.879 1.00 48.31 109 TYR A N 1
ATOM 762 C CA . TYR A 1 109 ? -50.686 13.381 21.648 1.00 48.31 109 TYR A CA 1
ATOM 763 C C . TYR A 1 109 ? -51.748 14.146 20.841 1.00 48.31 109 TYR A C 1
ATOM 765 O O . TYR A 1 109 ? -51.454 14.679 19.773 1.00 48.31 109 TYR A O 1
ATOM 773 N N . SER A 1 110 ? -52.985 14.178 21.342 1.00 44.41 110 SER A N 1
ATOM 774 C CA . SER A 1 110 ? -54.078 14.995 20.808 1.00 44.41 110 SER A CA 1
ATOM 775 C C . SER A 1 110 ? -54.459 16.041 21.857 1.00 44.41 110 SER A C 1
ATOM 777 O O . SER A 1 110 ? -55.022 15.671 22.890 1.00 44.41 110 SER A O 1
ATOM 779 N N . PRO A 1 111 ? -54.172 17.337 21.644 1.00 51.84 111 PRO A N 1
ATOM 780 C CA . PRO A 1 111 ? -54.618 18.380 22.548 1.00 51.84 111 PRO A CA 1
ATOM 781 C C . PRO A 1 111 ? -56.048 18.784 22.172 1.00 51.84 111 PRO A C 1
ATOM 783 O O . PRO A 1 111 ? -56.280 19.316 21.090 1.00 51.84 111 PRO A O 1
ATOM 786 N N . GLY A 1 112 ? -57.007 18.558 23.072 1.00 43.09 112 GLY A N 1
ATOM 787 C CA . GLY A 1 112 ? -58.317 19.207 22.976 1.00 43.09 112 GLY A CA 1
ATOM 788 C C . GLY A 1 112 ? -59.507 18.365 23.417 1.00 43.09 112 GLY A C 1
ATOM 789 O O . GLY A 1 112 ? -60.235 17.855 22.578 1.00 43.09 112 GLY A O 1
ATOM 790 N N . ALA A 1 113 ? -59.724 18.269 24.727 1.00 38.50 113 ALA A N 1
ATOM 791 C CA . ALA A 1 113 ? -61.008 18.523 25.392 1.00 38.50 113 ALA A CA 1
ATOM 792 C C . ALA A 1 113 ? -60.857 18.179 26.878 1.00 38.50 113 ALA A C 1
ATOM 794 O O . ALA A 1 113 ? -60.299 17.149 27.243 1.00 38.50 113 ALA A O 1
ATOM 795 N N . ALA A 1 114 ? -61.302 19.099 27.725 1.00 50.91 114 ALA A N 1
ATOM 796 C CA . ALA A 1 114 ? -61.059 19.115 29.154 1.00 50.91 114 ALA A CA 1
ATOM 797 C C . ALA A 1 114 ? -61.616 17.879 29.880 1.00 50.91 114 ALA A C 1
ATOM 799 O O . ALA A 1 114 ? -62.822 17.651 29.906 1.00 50.91 114 ALA A O 1
ATOM 800 N N . ALA A 1 115 ? -60.733 17.162 30.568 1.00 41.34 115 ALA A N 1
ATOM 801 C CA . ALA A 1 115 ? -61.071 16.451 31.787 1.00 41.34 115 ALA A CA 1
ATOM 802 C C . ALA A 1 115 ? -60.003 16.819 32.816 1.00 41.34 115 ALA A C 1
ATOM 804 O O . ALA A 1 115 ? -58.841 16.432 32.715 1.00 41.34 115 ALA A O 1
ATOM 805 N N . THR A 1 116 ? -60.395 17.655 33.768 1.00 49.66 116 THR A N 1
ATOM 806 C CA . THR A 1 116 ? -59.633 17.939 34.978 1.00 49.66 116 THR A CA 1
ATOM 807 C C . THR A 1 116 ? -59.415 16.634 35.736 1.00 49.66 116 THR A C 1
ATOM 809 O O . THR A 1 116 ? -60.350 16.111 36.339 1.00 49.66 116 THR A O 1
ATOM 812 N N . GLN A 1 117 ? -58.191 16.116 35.729 1.00 43.72 117 GLN A N 1
ATOM 813 C CA . GLN A 1 117 ? -57.719 15.254 36.803 1.00 43.72 117 GLN A CA 1
ATOM 814 C C . GLN A 1 117 ? -56.402 15.806 37.321 1.00 43.72 117 GLN A C 1
ATOM 816 O O . GLN A 1 117 ? -55.419 15.953 36.596 1.00 43.72 117 GLN A O 1
ATOM 821 N N . GLU A 1 118 ? -56.465 16.197 38.586 1.00 38.00 118 GLU A N 1
ATOM 822 C CA . GLU A 1 118 ? -55.369 16.739 39.357 1.00 38.00 118 GLU A CA 1
ATOM 823 C C . GLU A 1 118 ? -54.178 15.780 39.368 1.00 38.00 118 GLU A C 1
ATOM 825 O O . GLU A 1 118 ? -54.309 14.570 39.551 1.00 38.00 118 GLU A O 1
ATOM 830 N N . HIS A 1 119 ? -52.993 16.355 39.188 1.00 42.22 119 HIS A N 1
ATOM 831 C CA . HIS A 1 119 ? -51.727 15.688 39.436 1.00 42.22 119 HIS A CA 1
ATOM 832 C C . HIS A 1 119 ? -51.593 15.426 40.943 1.00 42.22 119 HIS A C 1
ATOM 834 O O . HIS A 1 119 ? -51.207 16.313 41.704 1.00 42.22 119 HIS A O 1
ATOM 840 N N . ALA A 1 120 ? -51.877 14.200 41.379 1.00 39.34 120 ALA A N 1
ATOM 841 C CA . ALA A 1 120 ? -51.427 13.721 42.678 1.00 39.34 120 ALA A CA 1
ATOM 842 C C . ALA A 1 120 ? -49.964 13.261 42.557 1.00 39.34 120 ALA A C 1
ATOM 844 O O . ALA A 1 120 ? -49.664 12.152 42.113 1.00 39.34 120 ALA A O 1
ATOM 845 N N . LEU A 1 121 ? -49.039 14.138 42.949 1.00 48.56 121 LEU A N 1
ATOM 846 C CA . LEU A 1 121 ? -47.663 13.778 43.287 1.00 48.56 121 LEU A CA 1
ATOM 847 C C . LEU A 1 121 ? -47.710 12.829 44.497 1.00 48.56 121 LEU A C 1
ATOM 849 O O . LEU A 1 121 ? -47.922 13.284 45.617 1.00 48.56 121 LEU A O 1
ATOM 853 N N . GLY A 1 122 ? -47.556 11.518 44.288 1.00 50.00 122 GLY A N 1
ATOM 854 C CA . GLY A 1 122 ? -47.484 10.578 45.416 1.00 50.00 122 GLY A CA 1
ATOM 855 C C . GLY A 1 122 ? -47.832 9.112 45.165 1.00 50.00 122 GLY A C 1
ATOM 856 O O . GLY A 1 122 ? -47.799 8.336 46.115 1.00 50.00 122 GLY A O 1
ATOM 857 N N . ALA A 1 123 ? -48.148 8.687 43.942 1.00 46.38 123 ALA A N 1
ATOM 858 C CA . ALA A 1 123 ? -48.367 7.266 43.679 1.00 46.38 123 ALA A CA 1
ATOM 859 C C . ALA A 1 123 ? -47.027 6.560 43.417 1.00 46.38 123 ALA A C 1
ATOM 861 O O . ALA A 1 123 ? -46.533 6.520 42.289 1.00 46.38 123 ALA A O 1
ATOM 862 N N . ALA A 1 124 ? -46.428 6.005 44.474 1.00 53.22 124 ALA A N 1
ATOM 863 C CA . ALA A 1 124 ? -45.489 4.903 44.321 1.00 53.22 124 ALA A CA 1
ATOM 864 C C . ALA A 1 124 ? -46.174 3.820 43.473 1.00 53.22 124 ALA A C 1
ATOM 866 O O . ALA A 1 124 ? -47.311 3.443 43.756 1.00 53.22 124 ALA A O 1
ATOM 867 N N . GLN A 1 125 ? -45.522 3.370 42.402 1.00 48.97 125 GLN A N 1
ATOM 868 C CA . GLN A 1 125 ? -46.040 2.266 41.603 1.00 48.97 125 GLN A CA 1
ATOM 869 C C . GLN A 1 125 ? -46.026 1.005 42.473 1.00 48.97 125 GLN A C 1
ATOM 871 O O . GLN A 1 125 ? -44.962 0.439 42.720 1.00 48.97 125 GLN A O 1
ATOM 876 N N . ASP A 1 126 ? -47.191 0.605 42.979 1.00 53.00 126 ASP A N 1
ATOM 877 C CA . ASP A 1 126 ? -47.343 -0.631 43.739 1.00 53.00 126 ASP A CA 1
ATOM 878 C C . ASP A 1 126 ? -47.364 -1.807 42.758 1.00 53.00 126 ASP A C 1
ATOM 880 O O . ASP A 1 126 ? -48.344 -2.058 42.051 1.00 53.00 126 ASP A O 1
ATOM 884 N N . LEU A 1 127 ? -46.219 -2.476 42.635 1.00 52.91 127 LEU A N 1
ATOM 885 C CA . LEU A 1 127 ? -46.052 -3.636 41.774 1.00 52.91 127 LEU A CA 1
ATOM 886 C C . LEU A 1 127 ? -46.494 -4.883 42.552 1.00 52.91 127 LEU A C 1
ATOM 888 O O . LEU A 1 127 ? -45.705 -5.495 43.271 1.00 52.91 127 LEU A O 1
ATOM 892 N N . ALA A 1 128 ? -47.764 -5.264 42.412 1.00 60.41 128 ALA A N 1
ATOM 893 C CA . ALA A 1 128 ? -48.304 -6.471 43.031 1.00 60.41 128 ALA A CA 1
ATOM 894 C C . ALA A 1 128 ? -47.698 -7.736 42.390 1.00 60.41 128 ALA A C 1
ATOM 896 O O . ALA A 1 128 ? -48.135 -8.204 41.336 1.00 60.41 128 ALA A O 1
ATOM 897 N N . VAL A 1 129 ? -46.673 -8.302 43.030 1.00 61.16 129 VAL A N 1
ATOM 898 C CA . VAL A 1 129 ? -46.101 -9.604 42.665 1.00 61.16 129 VAL A CA 1
ATOM 899 C C . VAL A 1 129 ? -47.082 -10.702 43.093 1.00 61.16 129 VAL A C 1
ATOM 901 O O . VAL A 1 129 ? -47.392 -10.847 44.272 1.00 61.16 129 VAL A O 1
ATOM 904 N N . SER A 1 130 ? -47.601 -11.468 42.130 1.00 59.44 130 SER A N 1
ATOM 905 C CA . SER A 1 130 ? -48.484 -12.614 42.393 1.00 59.44 130 SER A CA 1
ATOM 906 C C . SER A 1 130 ? -47.802 -13.627 43.320 1.00 59.44 130 SER A C 1
ATOM 908 O O . SER A 1 130 ? -46.655 -13.996 43.083 1.00 59.44 130 SER A O 1
ATOM 910 N N . ALA A 1 131 ? -48.515 -14.140 44.329 1.00 58.50 131 ALA A N 1
ATOM 911 C CA . ALA A 1 131 ? -48.002 -15.120 45.299 1.00 58.50 131 ALA A CA 1
ATOM 912 C C . ALA A 1 131 ? -47.565 -16.471 44.680 1.00 58.50 131 ALA A C 1
ATOM 914 O O . ALA A 1 131 ? -47.016 -17.320 45.377 1.00 58.50 131 ALA A O 1
ATOM 915 N N . ALA A 1 132 ? -47.789 -16.667 43.375 1.00 54.97 132 ALA A N 1
ATOM 916 C CA . ALA A 1 132 ? -47.261 -17.778 42.584 1.00 54.97 132 ALA A CA 1
ATOM 917 C C . ALA A 1 132 ? -45.984 -17.412 41.793 1.00 54.97 132 ALA A C 1
ATOM 919 O O . ALA A 1 132 ? -45.638 -18.091 40.825 1.00 54.97 132 ALA A O 1
ATOM 920 N N . SER A 1 133 ? -45.284 -16.333 42.154 1.00 53.94 133 SER A N 1
ATOM 921 C CA . SER A 1 133 ? -44.007 -15.981 41.538 1.00 53.94 133 SER A CA 1
ATOM 922 C C . SER A 1 133 ? -42.941 -17.008 41.918 1.00 53.94 133 SER A C 1
ATOM 924 O O . SER A 1 133 ? -42.537 -17.097 43.077 1.00 53.94 133 SER A O 1
ATOM 926 N N . VAL A 1 134 ? -42.468 -17.770 40.934 1.00 57.91 134 VAL A N 1
ATOM 927 C CA . VAL A 1 134 ? -41.254 -18.579 41.068 1.00 57.91 134 VAL A CA 1
ATOM 928 C C . VAL A 1 134 ? -40.091 -17.623 41.318 1.00 57.91 134 VAL A C 1
ATOM 930 O O . VAL A 1 134 ? -39.754 -16.812 40.454 1.00 57.91 134 VAL A O 1
ATOM 933 N N . SER A 1 135 ? -39.481 -17.695 42.498 1.00 63.00 135 SER A N 1
ATOM 934 C CA . SER A 1 135 ? -38.236 -16.992 42.790 1.00 63.00 135 SER A CA 1
ATOM 935 C C . SER A 1 135 ? -37.150 -17.585 41.896 1.00 63.00 135 SER A C 1
ATOM 937 O O . SER A 1 135 ? -36.678 -18.697 42.126 1.00 63.00 135 SER A O 1
ATOM 939 N N . ILE A 1 136 ? -36.767 -16.869 40.842 1.00 63.34 136 ILE A N 1
ATOM 940 C CA . ILE A 1 136 ? -35.564 -17.209 40.086 1.00 63.34 136 ILE A CA 1
ATOM 941 C C . ILE A 1 136 ? -34.391 -16.794 40.969 1.00 63.34 136 ILE A C 1
ATOM 943 O O . ILE A 1 136 ? -34.087 -15.607 41.090 1.00 63.34 136 ILE A O 1
ATOM 947 N N . THR A 1 137 ? -33.753 -17.763 41.620 1.00 64.44 137 THR A N 1
ATOM 948 C CA . THR A 1 137 ? -32.477 -17.546 42.304 1.00 64.44 137 THR A CA 1
ATOM 949 C C . THR A 1 137 ? -31.429 -17.260 41.230 1.00 64.44 137 THR A C 1
ATOM 951 O O . THR A 1 137 ? -30.867 -18.180 40.642 1.00 64.44 137 THR A O 1
ATOM 954 N N . LEU A 1 138 ? -31.221 -15.982 40.897 1.00 69.31 138 LEU A N 1
ATOM 955 C CA . LEU A 1 138 ? -30.096 -15.578 40.061 1.00 69.31 138 LEU A CA 1
ATOM 956 C C . LEU A 1 138 ? -28.820 -15.728 40.887 1.00 69.31 138 LEU A C 1
ATOM 958 O O . LEU A 1 138 ? -28.547 -14.905 41.759 1.00 69.31 138 LEU A O 1
ATOM 962 N N . ASP A 1 139 ? -28.052 -16.769 40.588 1.00 72.44 139 ASP A N 1
ATOM 963 C CA . ASP A 1 139 ? -26.661 -16.874 41.009 1.00 72.44 139 ASP A CA 1
ATOM 964 C C . ASP A 1 139 ? -25.875 -15.731 40.343 1.00 72.44 139 ASP A C 1
ATOM 966 O O . ASP A 1 139 ? -25.661 -15.705 39.126 1.00 72.44 139 ASP A O 1
ATOM 970 N N . ARG A 1 140 ? -25.568 -14.704 41.139 1.00 68.31 140 ARG A N 1
ATOM 971 C CA . ARG A 1 140 ? -24.819 -13.512 40.721 1.00 68.31 140 ARG A CA 1
ATOM 972 C C . ARG A 1 140 ? -23.331 -13.625 41.041 1.00 68.31 140 ARG A C 1
ATOM 974 O O . ARG A 1 140 ? -22.578 -12.743 40.635 1.00 68.31 140 ARG A O 1
ATOM 981 N N . ASP A 1 141 ? -22.907 -14.711 41.684 1.00 71.25 141 ASP A N 1
ATOM 982 C CA . ASP A 1 141 ? -21.546 -14.874 42.200 1.00 71.25 141 ASP A CA 1
ATOM 983 C C . ASP A 1 141 ? -20.532 -15.152 41.075 1.00 71.25 141 ASP A C 1
ATOM 985 O O . ASP A 1 141 ? -19.327 -14.989 41.257 1.00 71.25 141 ASP A O 1
ATOM 989 N N . GLY A 1 142 ? -21.017 -15.497 39.875 1.00 67.25 142 GLY A N 1
ATOM 990 C CA . GLY A 1 142 ? -20.213 -15.638 38.657 1.00 67.25 142 GLY A CA 1
ATOM 991 C C . GLY A 1 142 ? -20.017 -14.357 37.830 1.00 67.25 142 GLY A C 1
ATOM 992 O O . GLY A 1 142 ? -19.283 -14.397 36.843 1.00 67.25 142 GLY A O 1
ATOM 993 N N . TYR A 1 143 ? -20.656 -13.232 38.178 1.00 64.62 143 TYR A N 1
ATOM 994 C CA . TYR A 1 143 ? -20.547 -11.982 37.414 1.00 64.62 143 TYR A CA 1
ATOM 995 C C . TYR A 1 143 ? -19.590 -11.007 38.100 1.00 64.62 143 TYR A C 1
ATOM 997 O O . TYR A 1 143 ? -19.883 -10.464 39.164 1.00 64.62 143 TYR A O 1
ATOM 1005 N N . THR A 1 144 ? -18.446 -10.741 37.470 1.00 77.56 144 THR A N 1
ATOM 1006 C CA . THR A 1 144 ? -17.529 -9.690 37.928 1.00 77.56 144 THR A CA 1
ATOM 1007 C C . THR A 1 144 ? -18.067 -8.331 37.478 1.00 77.56 144 THR A C 1
ATOM 1009 O O . THR A 1 144 ? -18.546 -8.188 36.353 1.00 77.56 144 THR A O 1
ATOM 1012 N N . ALA A 1 145 ? -17.998 -7.313 38.338 1.00 78.31 145 ALA A N 1
ATOM 1013 C CA . ALA A 1 145 ? -18.311 -5.948 37.925 1.00 78.31 145 ALA A CA 1
ATOM 1014 C C . ALA A 1 145 ? -17.265 -5.480 36.902 1.00 78.31 145 ALA A C 1
ATOM 1016 O O . ALA A 1 145 ? -16.068 -5.604 37.158 1.00 78.31 145 ALA A O 1
ATOM 1017 N N . THR A 1 146 ? -17.711 -4.961 35.756 1.00 84.81 146 THR A N 1
ATOM 1018 C CA . THR A 1 146 ? -16.833 -4.329 34.766 1.00 84.81 146 THR A CA 1
ATOM 1019 C C . THR A 1 146 ? -16.043 -3.222 35.454 1.00 84.81 146 THR A C 1
ATOM 1021 O O . THR A 1 146 ? -16.635 -2.300 36.024 1.00 84.81 146 THR A O 1
ATOM 1024 N N . THR A 1 147 ? -14.718 -3.323 35.445 1.00 90.19 147 THR A N 1
ATOM 1025 C CA . THR A 1 147 ? -13.871 -2.327 36.102 1.00 90.19 147 THR A CA 1
ATOM 1026 C C . THR A 1 147 ? -13.885 -1.012 35.308 1.00 90.19 147 THR A C 1
ATOM 1028 O O . THR A 1 147 ? -14.156 -1.019 34.102 1.00 90.19 147 THR A O 1
ATOM 1031 N N . PRO A 1 148 ? -13.613 0.148 35.932 1.00 89.94 148 PRO A N 1
ATOM 1032 C CA . PRO A 1 148 ? -13.408 1.398 35.198 1.00 89.94 148 PRO A CA 1
ATOM 1033 C C . PRO A 1 148 ? -12.354 1.272 34.088 1.00 89.94 148 PRO A C 1
ATOM 1035 O O . PRO A 1 148 ? -12.503 1.868 33.020 1.00 89.94 148 PRO A O 1
ATOM 1038 N N . GLU A 1 149 ? -11.321 0.461 34.316 1.00 91.25 149 GLU A N 1
ATOM 1039 C CA . GLU A 1 149 ? -10.279 0.135 33.347 1.00 91.25 149 GLU A CA 1
ATOM 1040 C C . GLU A 1 149 ? -10.846 -0.629 32.142 1.00 91.25 149 GLU A C 1
ATOM 1042 O O . GLU A 1 149 ? -10.553 -0.268 31.001 1.00 91.25 149 GLU A O 1
ATOM 1047 N N . ASP A 1 150 ? -11.715 -1.619 32.370 1.00 90.44 150 ASP A N 1
ATOM 1048 C CA . ASP A 1 150 ? -12.395 -2.358 31.298 1.00 90.44 150 ASP A CA 1
ATOM 1049 C C . ASP A 1 150 ? -13.307 -1.441 30.472 1.00 90.44 150 ASP A C 1
ATOM 1051 O O . ASP A 1 150 ? -13.331 -1.529 29.243 1.00 90.44 150 ASP A O 1
ATOM 1055 N N . ILE A 1 151 ? -14.031 -0.521 31.121 1.00 90.44 151 ILE A N 1
ATOM 1056 C CA . ILE A 1 151 ? -14.879 0.468 30.434 1.00 90.44 151 ILE A CA 1
ATOM 1057 C C . ILE A 1 151 ? -14.020 1.396 29.571 1.00 90.44 151 ILE A C 1
ATOM 1059 O O . ILE A 1 151 ? -14.363 1.659 28.414 1.00 90.44 151 ILE A O 1
ATOM 1063 N N . ALA A 1 152 ? -12.898 1.889 30.102 1.00 93.56 152 ALA A N 1
ATOM 1064 C CA . ALA A 1 152 ? -11.980 2.749 29.363 1.00 93.56 152 ALA A CA 1
ATOM 1065 C C . ALA A 1 152 ? -11.374 2.013 28.157 1.00 93.56 152 ALA A C 1
ATOM 1067 O O . ALA A 1 152 ? -11.361 2.554 27.049 1.00 93.56 152 ALA A O 1
ATOM 1068 N N . ALA A 1 153 ? -10.956 0.757 28.340 1.00 92.69 153 ALA A N 1
ATOM 1069 C CA . ALA A 1 153 ? -10.430 -0.085 27.272 1.00 92.69 153 ALA A CA 1
ATOM 1070 C C . ALA A 1 153 ? -11.477 -0.358 26.178 1.00 92.69 153 ALA A C 1
ATOM 1072 O O . ALA A 1 153 ? -11.178 -0.222 24.991 1.00 92.69 153 ALA A O 1
ATOM 1073 N N . GLN A 1 154 ? -12.721 -0.680 26.549 1.00 91.06 154 GLN A N 1
ATOM 1074 C CA . GLN A 1 154 ? -13.819 -0.889 25.597 1.00 91.06 154 GLN A CA 1
ATOM 1075 C C . GLN A 1 154 ? -14.199 0.395 24.856 1.00 91.06 154 GLN A C 1
ATOM 1077 O O . GLN A 1 154 ? -14.469 0.362 23.652 1.00 91.06 154 GLN A O 1
ATOM 1082 N N . THR A 1 155 ? -14.197 1.533 25.552 1.00 94.75 155 THR A N 1
ATOM 1083 C CA . THR A 1 155 ? -14.467 2.846 24.953 1.00 94.75 155 THR A CA 1
ATOM 1084 C C . THR A 1 155 ? -13.405 3.186 23.914 1.00 94.75 155 THR A C 1
ATOM 1086 O O . THR A 1 155 ? -13.735 3.568 22.790 1.00 94.75 155 THR A O 1
ATOM 1089 N N . GLU A 1 156 ? -12.132 2.985 24.251 1.00 93.19 156 GLU A N 1
ATOM 1090 C CA . GLU A 1 156 ? -11.021 3.208 23.332 1.00 93.19 156 GLU A CA 1
ATOM 1091 C C . GLU A 1 156 ? -11.073 2.247 22.137 1.00 93.19 156 GLU A C 1
ATOM 1093 O O . GLU A 1 156 ? -10.982 2.684 20.989 1.00 93.19 156 GLU A O 1
ATOM 1098 N N . ALA A 1 157 ? -11.325 0.956 22.369 1.00 91.75 157 ALA A N 1
ATOM 1099 C CA . ALA A 1 157 ? -11.494 -0.025 21.299 1.00 91.75 157 ALA A CA 1
ATOM 1100 C C . ALA A 1 157 ? -12.642 0.352 20.347 1.00 91.75 157 ALA A C 1
ATOM 1102 O O . ALA A 1 157 ? -12.481 0.290 19.126 1.00 91.75 157 ALA A O 1
ATOM 1103 N N . SER A 1 158 ? -13.772 0.811 20.891 1.00 92.56 158 SER A N 1
ATOM 1104 C CA . SER A 1 158 ? -14.926 1.278 20.113 1.00 92.56 158 SER A CA 1
ATOM 1105 C C . SER A 1 158 ? -14.596 2.532 19.303 1.00 92.56 158 SER A C 1
ATOM 1107 O O . SER A 1 158 ? -14.972 2.638 18.135 1.00 92.56 158 SER A O 1
ATOM 1109 N N . ARG A 1 159 ? -13.838 3.472 19.883 1.00 93.06 159 ARG A N 1
ATOM 1110 C CA . ARG A 1 159 ? -13.362 4.678 19.194 1.00 93.06 159 ARG A CA 1
ATOM 1111 C C . ARG A 1 159 ? -12.438 4.324 18.030 1.00 93.06 159 ARG A C 1
ATOM 1113 O O . ARG A 1 159 ? -12.625 4.841 16.930 1.00 93.06 159 ARG A O 1
ATOM 1120 N N . LEU A 1 160 ? -11.477 3.428 18.248 1.00 91.50 160 LEU A N 1
ATOM 1121 C CA . LEU A 1 160 ? -10.562 2.953 17.208 1.00 91.50 160 LEU A CA 1
ATOM 1122 C C . LEU A 1 160 ? -11.310 2.204 16.099 1.00 91.50 160 LEU A C 1
ATOM 1124 O O . LEU A 1 160 ? -11.040 2.438 14.922 1.00 91.50 160 LEU A O 1
ATOM 1128 N N . ALA A 1 161 ? -12.284 1.361 16.449 1.00 91.12 161 ALA A N 1
ATOM 1129 C CA . ALA A 1 161 ? -13.145 0.690 15.476 1.00 91.12 161 ALA A CA 1
ATOM 1130 C C . ALA A 1 161 ? -13.951 1.699 14.639 1.00 91.12 161 ALA A C 1
ATOM 1132 O O . ALA A 1 161 ? -13.995 1.587 13.417 1.00 91.12 161 ALA A O 1
ATOM 1133 N N . ALA A 1 162 ? -14.506 2.741 15.265 1.00 91.75 162 ALA A N 1
ATOM 1134 C CA . ALA A 1 162 ? -15.207 3.805 14.551 1.00 91.75 162 ALA A CA 1
ATOM 1135 C C . ALA A 1 162 ? -14.282 4.593 13.604 1.00 91.75 162 ALA A C 1
ATOM 1137 O O . ALA A 1 162 ? -14.700 4.971 12.511 1.00 91.75 162 ALA A O 1
ATOM 1138 N N . VAL A 1 163 ? -13.022 4.832 13.987 1.00 92.56 163 VAL A N 1
ATOM 1139 C CA . VAL A 1 163 ? -12.013 5.455 13.108 1.00 92.56 163 VAL A CA 1
ATOM 1140 C C . VAL A 1 163 ? -11.689 4.551 11.913 1.00 92.56 163 VAL A C 1
ATOM 1142 O O . VAL A 1 163 ? -11.643 5.035 10.777 1.00 92.56 163 VAL A O 1
ATOM 1145 N N . ARG A 1 164 ? -11.523 3.241 12.134 1.00 92.06 164 ARG A N 1
ATOM 1146 C CA . ARG A 1 164 ? -11.326 2.261 11.052 1.00 92.06 164 ARG A CA 1
ATOM 1147 C C . ARG A 1 164 ? -12.506 2.223 10.092 1.00 92.06 164 ARG A C 1
ATOM 1149 O O . ARG A 1 164 ? -12.300 2.287 8.888 1.00 92.06 164 ARG A O 1
ATOM 1156 N N . GLU A 1 165 ? -13.730 2.219 10.604 1.00 91.81 165 GLU A N 1
ATOM 1157 C CA . GLU A 1 165 ? -14.913 2.192 9.744 1.00 91.81 165 GLU A CA 1
ATOM 1158 C C . GLU A 1 165 ? -15.064 3.486 8.933 1.00 91.81 165 GLU A C 1
ATOM 1160 O O . GLU A 1 165 ? -15.312 3.443 7.730 1.00 91.81 165 GLU A O 1
ATOM 1165 N N . ARG A 1 166 ? -14.842 4.653 9.552 1.00 91.56 166 ARG A N 1
ATOM 1166 C CA . ARG A 1 166 ? -14.897 5.946 8.844 1.00 91.56 166 ARG A CA 1
ATOM 1167 C C . ARG A 1 166 ? -13.848 6.049 7.745 1.00 91.56 166 ARG A C 1
ATOM 1169 O O . ARG A 1 166 ? -14.157 6.515 6.653 1.00 91.56 166 ARG A O 1
ATOM 1176 N N . SER A 1 167 ? -12.621 5.620 8.023 1.00 91.06 167 SER A N 1
ATOM 1177 C CA . SER A 1 167 ? -11.558 5.612 7.015 1.00 91.06 167 SER A CA 1
ATOM 1178 C C . SER A 1 167 ? -11.842 4.597 5.908 1.00 91.06 167 SER A C 1
ATOM 1180 O O . SER A 1 167 ? -11.723 4.949 4.741 1.00 91.06 167 SER A O 1
ATOM 1182 N N . ALA A 1 168 ? -12.332 3.396 6.233 1.00 90.38 168 ALA A N 1
ATOM 1183 C CA . ALA A 1 168 ? -12.771 2.425 5.232 1.00 90.38 168 ALA A CA 1
ATOM 1184 C C . ALA A 1 168 ? -13.871 3.007 4.331 1.00 90.38 168 ALA A C 1
ATOM 1186 O O . ALA A 1 168 ? -13.812 2.879 3.110 1.00 90.38 168 ALA A O 1
ATOM 1187 N N . ALA A 1 169 ? -14.857 3.690 4.919 1.00 89.19 169 ALA A N 1
ATOM 1188 C CA . ALA A 1 169 ? -15.926 4.353 4.183 1.00 89.19 169 ALA A CA 1
ATOM 1189 C C . ALA A 1 169 ? -15.398 5.464 3.265 1.00 89.19 169 ALA A C 1
ATOM 1191 O O . ALA A 1 169 ? -15.821 5.532 2.112 1.00 89.19 169 ALA A O 1
ATOM 1192 N N . ALA A 1 170 ? -14.451 6.284 3.731 1.00 88.38 170 ALA A N 1
ATOM 1193 C CA . ALA A 1 170 ? -13.807 7.307 2.909 1.00 88.38 170 ALA A CA 1
ATOM 1194 C C . ALA A 1 170 ? -13.057 6.686 1.720 1.00 88.38 170 ALA A C 1
ATOM 1196 O O . ALA A 1 170 ? -13.259 7.098 0.582 1.00 88.38 170 ALA A O 1
ATOM 1197 N N . VAL A 1 171 ? -12.274 5.629 1.957 1.00 87.81 171 VAL A N 1
ATOM 1198 C CA . VAL A 1 171 ? -11.539 4.926 0.895 1.00 87.81 171 VAL A CA 1
ATOM 1199 C C . VAL A 1 171 ? -12.495 4.288 -0.116 1.00 87.81 171 VAL A C 1
ATOM 1201 O O . VAL A 1 171 ? -12.276 4.404 -1.321 1.00 87.81 171 VAL A O 1
ATOM 1204 N N . ARG A 1 172 ? -13.591 3.669 0.344 1.00 87.25 172 ARG A N 1
ATOM 1205 C CA . ARG A 1 172 ? -14.642 3.122 -0.532 1.00 87.25 172 ARG A CA 1
ATOM 1206 C C . ARG A 1 172 ? -15.342 4.211 -1.346 1.00 87.25 172 ARG A C 1
ATOM 1208 O O . ARG A 1 172 ? -15.623 3.991 -2.522 1.00 87.25 172 ARG A O 1
ATOM 1215 N N . ALA A 1 173 ? -15.599 5.378 -0.754 1.00 84.94 173 ALA A N 1
ATOM 1216 C CA . ALA A 1 173 ? -16.191 6.510 -1.461 1.00 84.94 173 ALA A CA 1
ATOM 1217 C C . ALA A 1 173 ? -15.270 7.010 -2.584 1.00 84.94 173 ALA A C 1
ATOM 1219 O O . ALA A 1 173 ? -15.723 7.157 -3.719 1.00 84.94 173 ALA A O 1
ATOM 1220 N N . SER A 1 174 ? -13.973 7.176 -2.306 1.00 79.62 174 SER A N 1
ATOM 1221 C CA . SER A 1 174 ? -12.988 7.526 -3.334 1.00 79.62 174 SER A CA 1
ATOM 1222 C C . SER A 1 174 ? -12.875 6.426 -4.395 1.00 79.62 174 SER A C 1
ATOM 1224 O O . SER A 1 174 ? -12.859 6.716 -5.587 1.00 79.62 174 SER A O 1
ATOM 1226 N N . ALA A 1 175 ? -12.901 5.147 -4.005 1.00 76.81 175 ALA A N 1
ATOM 1227 C CA . ALA A 1 175 ? -12.872 4.024 -4.943 1.00 76.81 175 ALA A CA 1
ATOM 1228 C C . ALA A 1 175 ? -14.029 4.027 -5.942 1.00 76.81 175 ALA A C 1
ATOM 1230 O O . ALA A 1 175 ? -13.806 3.778 -7.125 1.00 76.81 175 ALA A O 1
ATOM 1231 N N . ALA A 1 176 ? -15.242 4.351 -5.495 1.00 68.94 176 ALA A N 1
ATOM 1232 C CA . ALA A 1 176 ? -16.393 4.478 -6.382 1.00 68.94 176 ALA A CA 1
ATOM 1233 C C . ALA A 1 176 ? -16.210 5.615 -7.408 1.00 68.94 176 ALA A C 1
ATOM 1235 O O . ALA A 1 176 ? -16.580 5.459 -8.571 1.00 68.94 176 ALA A O 1
ATOM 1236 N N . GLN A 1 177 ? -15.585 6.730 -7.011 1.00 71.12 177 GLN A N 1
ATOM 1237 C CA . GLN A 1 177 ? -15.248 7.825 -7.929 1.00 71.12 177 GLN A CA 1
ATOM 1238 C C . GLN A 1 177 ? -14.195 7.385 -8.962 1.00 71.12 177 GLN A C 1
ATOM 1240 O O . GLN A 1 177 ? -14.364 7.620 -10.162 1.00 71.12 177 GLN A O 1
ATOM 1245 N N . TYR A 1 178 ? -13.151 6.673 -8.532 1.00 68.25 178 TYR A N 1
ATOM 1246 C CA . TYR A 1 178 ? -12.109 6.164 -9.431 1.00 68.25 178 TYR A CA 1
ATOM 1247 C C . TYR A 1 178 ? -12.610 5.085 -10.399 1.00 68.25 178 TYR A C 1
ATOM 1249 O O . TYR A 1 178 ? -12.234 5.097 -11.569 1.00 68.25 178 TYR A O 1
ATOM 1257 N N . ALA A 1 179 ? -13.516 4.207 -9.959 1.00 61.66 179 ALA A N 1
ATOM 1258 C CA . ALA A 1 179 ? -14.136 3.198 -10.820 1.00 61.66 179 ALA A CA 1
ATOM 1259 C C . ALA A 1 179 ? -14.915 3.825 -11.992 1.00 61.66 179 ALA A C 1
ATOM 1261 O O . ALA A 1 179 ? -14.979 3.250 -13.073 1.00 61.66 179 ALA A O 1
ATOM 1262 N N . SER A 1 180 ? -15.469 5.028 -11.806 1.00 60.38 180 SER A N 1
ATOM 1263 C CA . SER A 1 180 ? -16.161 5.758 -12.877 1.00 60.38 180 SER A CA 1
ATOM 1264 C C . SER A 1 180 ? -15.227 6.497 -13.850 1.00 60.38 180 SER A C 1
ATOM 1266 O O . SER A 1 180 ? -15.671 6.909 -14.919 1.00 60.38 180 SER A O 1
ATOM 1268 N N . SER A 1 181 ? -13.943 6.655 -13.506 1.00 67.25 181 SER A N 1
ATOM 1269 C CA . SER A 1 181 ? -12.944 7.402 -14.290 1.00 67.25 181 SER A CA 1
ATOM 1270 C C . SER A 1 181 ? -11.834 6.535 -14.899 1.00 67.25 181 SER A C 1
ATOM 1272 O O . SER A 1 181 ? -11.033 7.056 -15.671 1.00 67.25 181 SER A O 1
ATOM 1274 N N . GLY A 1 182 ? -11.782 5.235 -14.583 1.00 70.69 182 GLY A N 1
ATOM 1275 C CA . GLY A 1 182 ? -10.752 4.305 -15.076 1.00 70.69 182 GLY A CA 1
ATOM 1276 C C . GLY A 1 182 ? -9.377 4.473 -14.414 1.00 70.69 182 GLY A C 1
ATOM 1277 O O . GLY A 1 182 ? -8.404 3.851 -14.822 1.00 70.69 182 GLY A O 1
ATOM 1278 N N . ILE A 1 183 ? -9.267 5.300 -13.366 1.00 68.50 183 ILE A N 1
ATOM 1279 C CA . ILE A 1 183 ? -7.988 5.576 -12.681 1.00 68.50 183 ILE A CA 1
ATOM 1280 C C . ILE A 1 183 ? -7.396 4.309 -12.046 1.00 68.50 183 ILE A C 1
ATOM 1282 O O . ILE A 1 183 ? -6.185 4.214 -11.891 1.00 68.50 183 ILE A O 1
ATOM 1286 N N . ARG A 1 184 ? -8.236 3.325 -11.706 1.00 77.00 184 ARG A N 1
ATOM 1287 C CA . ARG A 1 184 ? -7.832 2.045 -11.107 1.00 77.00 184 ARG A CA 1
ATOM 1288 C C . ARG A 1 184 ? -7.983 0.870 -12.060 1.00 77.00 184 ARG A C 1
ATOM 1290 O O . ARG A 1 184 ? -8.282 -0.229 -11.613 1.00 77.00 184 ARG A O 1
ATOM 1297 N N . ASP A 1 185 ? -7.827 1.088 -13.358 1.00 81.94 185 ASP A N 1
ATOM 1298 C CA . ASP A 1 185 ? -7.815 -0.031 -14.293 1.00 81.94 185 ASP A CA 1
ATOM 1299 C C . ASP A 1 185 ? -6.623 -0.954 -13.990 1.00 81.94 185 ASP A C 1
ATOM 1301 O O . ASP A 1 185 ? -5.507 -0.494 -13.729 1.00 81.94 185 ASP A O 1
ATOM 1305 N N . GLU A 1 186 ? -6.887 -2.260 -13.999 1.00 86.56 186 GLU A N 1
ATOM 1306 C CA . GLU A 1 186 ? -5.868 -3.294 -13.823 1.00 86.56 186 GLU A CA 1
ATOM 1307 C C . GLU A 1 186 ? -5.003 -3.351 -15.087 1.00 86.56 186 GLU A C 1
ATOM 1309 O O . GLU A 1 186 ? -5.482 -3.700 -16.170 1.00 86.56 186 GLU A O 1
ATOM 1314 N N . ASN A 1 187 ? -3.747 -2.920 -14.975 1.00 91.19 187 ASN A N 1
ATOM 1315 C CA . ASN A 1 187 ? -2.779 -2.865 -16.072 1.00 91.19 187 ASN A CA 1
ATOM 1316 C C . ASN A 1 187 ? -1.364 -2.579 -15.551 1.00 91.19 187 ASN A C 1
ATOM 1318 O O . ASN A 1 187 ? -1.182 -2.135 -14.424 1.00 91.19 187 ASN A O 1
ATOM 1322 N N . ASP A 1 188 ? -0.353 -2.741 -16.395 1.00 93.94 188 ASP A N 1
ATOM 1323 C CA . ASP A 1 188 ? 0.985 -2.242 -16.086 1.00 93.94 188 ASP A CA 1
ATOM 1324 C C . ASP A 1 188 ? 1.166 -0.805 -16.619 1.00 93.94 188 ASP A C 1
ATOM 1326 O O . ASP A 1 188 ? 1.594 -0.602 -17.755 1.00 93.94 188 ASP A O 1
ATOM 1330 N N . ASP A 1 189 ? 0.774 0.200 -15.823 1.00 93.50 189 ASP A N 1
ATOM 1331 C CA . ASP A 1 189 ? 0.944 1.638 -16.122 1.00 93.50 189 ASP A CA 1
ATOM 1332 C C . ASP A 1 189 ? 2.166 2.262 -15.425 1.00 93.50 189 ASP A C 1
ATOM 1334 O O . ASP A 1 189 ? 2.275 3.489 -15.317 1.00 93.50 189 ASP A O 1
ATOM 1338 N N . TYR A 1 190 ? 3.084 1.428 -14.931 1.00 95.50 190 TYR A N 1
ATOM 1339 C CA . TYR A 1 190 ? 4.258 1.891 -14.210 1.00 95.50 190 TYR A CA 1
ATOM 1340 C C . TYR A 1 190 ? 5.124 2.806 -15.106 1.00 95.50 190 TYR A C 1
ATOM 1342 O O . TYR A 1 190 ? 5.546 2.403 -16.194 1.00 95.50 190 TYR A O 1
ATOM 1350 N N . PRO A 1 191 ? 5.414 4.052 -14.685 1.00 95.50 191 PRO A N 1
ATOM 1351 C CA . PRO A 1 191 ? 5.854 5.096 -15.610 1.00 95.50 191 PRO A CA 1
ATOM 1352 C C . PRO A 1 191 ? 7.336 5.021 -15.990 1.00 95.50 191 PRO A C 1
ATOM 1354 O O . PRO A 1 191 ? 7.778 5.772 -16.860 1.00 95.50 191 PRO A O 1
ATOM 1357 N N . TRP A 1 192 ? 8.111 4.136 -15.355 1.00 95.69 192 TRP A N 1
ATOM 1358 C CA . TRP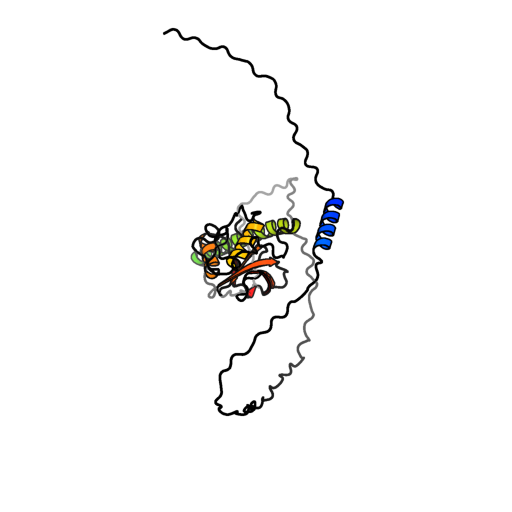 A 1 192 ? 9.552 3.998 -15.587 1.00 95.69 192 TRP A CA 1
ATOM 1359 C C . TRP A 1 192 ? 9.932 2.581 -16.048 1.00 95.69 192 TRP A C 1
ATOM 1361 O O . TRP A 1 192 ? 10.693 1.890 -15.364 1.00 95.69 192 TRP A O 1
ATOM 1371 N N . PRO A 1 193 ? 9.449 2.127 -17.221 1.00 92.56 193 PRO A N 1
ATOM 1372 C CA . PRO A 1 193 ? 9.723 0.776 -17.718 1.00 92.56 193 PRO A CA 1
ATOM 1373 C C . PRO A 1 193 ? 11.222 0.511 -17.941 1.00 92.56 193 PRO A C 1
ATOM 1375 O O . PRO A 1 193 ? 11.684 -0.619 -17.761 1.00 92.56 193 PRO A O 1
ATOM 1378 N N . ASP A 1 194 ? 11.999 1.553 -18.245 1.00 93.94 194 ASP A N 1
ATOM 1379 C CA . ASP A 1 194 ? 13.450 1.479 -18.465 1.00 93.94 194 ASP A CA 1
ATOM 1380 C C . ASP A 1 194 ? 14.276 1.535 -17.166 1.00 93.94 194 ASP A C 1
ATOM 1382 O O . ASP A 1 194 ? 15.503 1.438 -17.204 1.00 93.94 194 ASP A O 1
ATOM 1386 N N . GLY A 1 195 ? 13.627 1.670 -16.004 1.00 93.19 195 GLY A N 1
ATOM 1387 C CA . GLY A 1 195 ? 14.292 1.639 -14.703 1.00 93.19 195 GLY A CA 1
ATOM 1388 C C . GLY A 1 195 ? 15.060 0.331 -14.479 1.00 93.19 195 GLY A C 1
ATOM 1389 O O . GLY A 1 195 ? 14.545 -0.765 -14.742 1.00 93.19 195 GLY A O 1
ATOM 1390 N N . ALA A 1 196 ? 16.299 0.435 -13.999 1.00 93.00 196 ALA A N 1
ATOM 1391 C CA . ALA A 1 196 ? 17.163 -0.715 -13.757 1.00 93.00 196 ALA A CA 1
ATOM 1392 C C . ALA A 1 196 ? 16.787 -1.419 -12.444 1.00 93.00 196 ALA A C 1
ATOM 1394 O O . ALA A 1 196 ? 16.878 -0.829 -11.374 1.00 93.00 196 ALA A O 1
ATOM 1395 N N . ALA A 1 197 ? 16.416 -2.698 -12.521 1.00 93.06 197 ALA A N 1
ATOM 1396 C CA . ALA A 1 197 ? 16.180 -3.553 -11.355 1.00 93.06 197 ALA A CA 1
ATOM 1397 C C . ALA A 1 197 ? 17.508 -4.085 -10.777 1.00 93.06 197 ALA A C 1
ATOM 1399 O O . ALA A 1 197 ? 17.760 -5.287 -10.752 1.00 93.06 197 ALA A O 1
ATOM 1400 N N . ASP A 1 198 ? 18.407 -3.178 -10.399 1.00 90.25 198 ASP A N 1
ATOM 1401 C CA . ASP A 1 198 ? 19.771 -3.482 -9.942 1.00 90.25 198 ASP A CA 1
ATOM 1402 C C . ASP A 1 198 ? 19.932 -3.434 -8.411 1.00 90.25 198 ASP A C 1
ATOM 1404 O O . ASP A 1 198 ? 21.012 -3.712 -7.889 1.00 90.25 198 ASP A O 1
ATOM 1408 N N . GLY A 1 199 ? 18.866 -3.071 -7.686 1.00 87.31 199 GLY A N 1
ATOM 1409 C CA . GLY A 1 199 ? 18.882 -2.893 -6.233 1.00 87.31 199 GLY A CA 1
ATOM 1410 C C . GLY A 1 199 ? 19.747 -1.722 -5.749 1.00 87.31 199 GLY A C 1
ATOM 1411 O O . GLY A 1 199 ? 20.056 -1.654 -4.560 1.00 87.31 199 GLY A O 1
ATOM 1412 N N . ALA A 1 200 ? 20.154 -0.821 -6.649 1.00 89.94 200 ALA A N 1
ATOM 1413 C CA . ALA A 1 200 ? 21.022 0.321 -6.363 1.00 89.94 200 ALA A CA 1
ATOM 1414 C C . ALA A 1 200 ? 20.453 1.648 -6.894 1.00 89.94 200 ALA A C 1
ATOM 1416 O O . ALA A 1 200 ? 20.701 2.705 -6.310 1.00 89.94 200 ALA A O 1
ATOM 1417 N N . THR A 1 201 ? 19.662 1.606 -7.963 1.00 95.06 201 THR A N 1
ATOM 1418 C CA . THR A 1 201 ? 19.103 2.790 -8.606 1.00 95.06 201 THR A CA 1
ATOM 1419 C C . THR A 1 201 ? 17.694 3.077 -8.085 1.00 95.06 201 THR A C 1
ATOM 1421 O O . THR A 1 201 ? 16.797 2.233 -8.148 1.00 95.06 201 THR A O 1
ATOM 1424 N N . LEU A 1 202 ? 17.494 4.291 -7.566 1.00 95.62 202 LEU A N 1
ATOM 1425 C CA . LEU A 1 202 ? 16.206 4.753 -7.046 1.00 95.62 202 LEU A CA 1
ATOM 1426 C C . LEU A 1 202 ? 15.352 5.400 -8.143 1.00 95.62 202 LEU A C 1
ATOM 1428 O O . LEU A 1 202 ? 15.853 6.168 -8.966 1.00 95.62 202 LEU A O 1
ATOM 1432 N N . SER A 1 203 ? 14.050 5.141 -8.090 1.00 96.25 203 SER A N 1
ATOM 1433 C CA . SER A 1 203 ? 13.029 5.860 -8.839 1.00 96.25 203 SER A CA 1
ATOM 1434 C C . SER A 1 203 ? 12.867 7.295 -8.323 1.00 96.25 203 SER A C 1
ATOM 1436 O O . SER A 1 203 ? 13.299 7.617 -7.210 1.00 96.25 203 SER A O 1
ATOM 1438 N N . PRO A 1 204 ? 12.177 8.176 -9.070 1.00 96.44 204 PRO A N 1
ATOM 1439 C CA . PRO A 1 204 ? 11.809 9.505 -8.578 1.00 96.44 204 PRO A CA 1
ATOM 1440 C C . PRO A 1 204 ? 10.978 9.494 -7.283 1.00 96.44 204 PRO A C 1
ATOM 1442 O O . PRO A 1 204 ? 10.940 10.497 -6.574 1.00 96.44 204 PRO A O 1
ATOM 1445 N N . GLN A 1 205 ? 10.339 8.369 -6.943 1.00 96.00 205 GLN A N 1
ATOM 1446 C CA . GLN A 1 205 ? 9.607 8.196 -5.683 1.00 96.00 205 GLN A CA 1
ATOM 1447 C C . GLN A 1 205 ? 10.538 7.906 -4.499 1.00 96.00 205 GLN A C 1
ATOM 1449 O O . GLN A 1 205 ? 10.103 7.962 -3.351 1.00 96.00 205 GLN A O 1
ATOM 1454 N N . GLY A 1 206 ? 11.810 7.596 -4.763 1.00 95.69 206 GLY A N 1
ATOM 1455 C CA . GLY A 1 206 ? 12.817 7.265 -3.763 1.00 95.69 206 GLY A CA 1
ATOM 1456 C C . GLY A 1 206 ? 12.909 5.777 -3.423 1.00 95.69 206 GLY A C 1
ATOM 1457 O O . GLY A 1 206 ? 13.678 5.430 -2.540 1.00 95.69 206 GLY A O 1
ATOM 1458 N N . TYR A 1 207 ? 12.182 4.888 -4.099 1.00 96.38 207 TYR A N 1
ATOM 1459 C CA . TYR A 1 207 ? 12.317 3.438 -3.909 1.00 96.38 207 TYR A CA 1
ATOM 1460 C C . TYR A 1 207 ? 13.134 2.818 -5.041 1.00 96.38 207 TYR A C 1
ATOM 1462 O O . TYR A 1 207 ? 13.218 3.396 -6.119 1.00 96.38 207 TYR A O 1
ATOM 1470 N N . TYR A 1 208 ? 13.740 1.650 -4.823 1.00 96.44 208 TYR A N 1
ATOM 1471 C CA . TYR A 1 208 ? 14.452 0.956 -5.900 1.00 96.44 208 TYR A CA 1
ATOM 1472 C C . TYR A 1 208 ? 13.496 0.579 -7.030 1.00 96.44 208 TYR A C 1
ATOM 1474 O O . TYR A 1 208 ? 12.396 0.084 -6.778 1.00 96.44 208 TYR A O 1
ATOM 1482 N N . PHE A 1 209 ? 13.930 0.818 -8.267 1.00 97.06 209 PHE A N 1
ATOM 1483 C CA . PHE A 1 209 ? 13.118 0.557 -9.450 1.00 97.06 209 PHE A CA 1
ATOM 1484 C C . PHE A 1 209 ? 12.588 -0.876 -9.470 1.00 97.06 209 PHE A C 1
ATOM 1486 O O . PHE A 1 209 ? 13.318 -1.830 -9.196 1.00 97.06 209 PHE A O 1
ATOM 1493 N N . LYS A 1 210 ? 11.322 -1.014 -9.876 1.00 96.25 210 LYS A N 1
ATOM 1494 C CA . LYS A 1 210 ? 10.648 -2.303 -10.105 1.00 96.25 210 LYS A CA 1
ATOM 1495 C C . LYS A 1 210 ? 10.525 -3.193 -8.864 1.00 96.25 210 LYS A C 1
ATOM 1497 O O . LYS A 1 210 ? 10.163 -4.362 -8.983 1.00 96.25 210 LYS A O 1
ATOM 1502 N N . GLU A 1 211 ? 10.782 -2.652 -7.679 1.00 97.12 211 GLU A N 1
ATOM 1503 C CA . GLU A 1 211 ? 10.488 -3.318 -6.417 1.00 97.12 211 GLU A CA 1
ATOM 1504 C C . GLU A 1 211 ? 9.009 -3.197 -6.046 1.00 97.12 211 GLU A C 1
ATOM 1506 O O . GLU A 1 211 ? 8.309 -2.273 -6.466 1.00 97.12 211 GLU A O 1
ATOM 1511 N N . CYS A 1 212 ? 8.536 -4.106 -5.188 1.00 97.62 212 CYS A N 1
ATOM 1512 C CA . CYS A 1 212 ? 7.156 -4.093 -4.697 1.00 97.62 212 CYS A CA 1
ATOM 1513 C C . CYS A 1 212 ? 6.766 -2.738 -4.077 1.00 97.62 212 CYS A C 1
ATOM 1515 O O . CYS A 1 212 ? 5.709 -2.188 -4.379 1.00 97.62 212 CYS A O 1
ATOM 1517 N N . VAL A 1 213 ? 7.658 -2.170 -3.260 1.00 97.62 213 VAL A N 1
ATOM 1518 C CA . VAL A 1 213 ? 7.479 -0.875 -2.585 1.00 97.62 213 VAL A CA 1
ATOM 1519 C C . VAL A 1 213 ? 7.349 0.287 -3.567 1.00 97.62 213 VAL A C 1
ATOM 1521 O O . VAL A 1 213 ? 6.565 1.204 -3.337 1.00 97.62 213 VAL A O 1
ATOM 1524 N N . ASP A 1 214 ? 8.078 0.231 -4.677 1.00 97.56 214 ASP A N 1
ATOM 1525 C CA . ASP A 1 214 ? 8.104 1.291 -5.674 1.00 97.56 214 ASP A CA 1
ATOM 1526 C C . ASP A 1 214 ? 6.836 1.282 -6.529 1.00 97.56 214 ASP A C 1
ATOM 1528 O O . ASP A 1 214 ? 6.180 2.310 -6.708 1.00 97.56 214 ASP A O 1
ATOM 1532 N N . PHE A 1 215 ? 6.415 0.098 -6.971 1.00 97.88 215 PHE A N 1
ATOM 1533 C CA . PHE A 1 215 ? 5.154 -0.056 -7.688 1.00 97.88 215 PHE A CA 1
ATOM 1534 C C . PHE A 1 215 ? 3.945 0.338 -6.833 1.00 97.88 215 PHE A C 1
ATOM 1536 O O . PHE A 1 215 ? 3.072 1.074 -7.289 1.00 97.88 215 PHE A O 1
ATOM 1543 N N . VAL A 1 216 ? 3.889 -0.101 -5.572 1.00 98.00 216 VAL A N 1
ATOM 1544 C CA . VAL A 1 216 ? 2.772 0.252 -4.684 1.00 98.00 216 VAL A CA 1
ATOM 1545 C C . VAL A 1 216 ? 2.752 1.755 -4.398 1.00 98.00 216 VAL A C 1
ATOM 1547 O O . VAL A 1 216 ? 1.680 2.359 -4.419 1.00 98.00 216 VA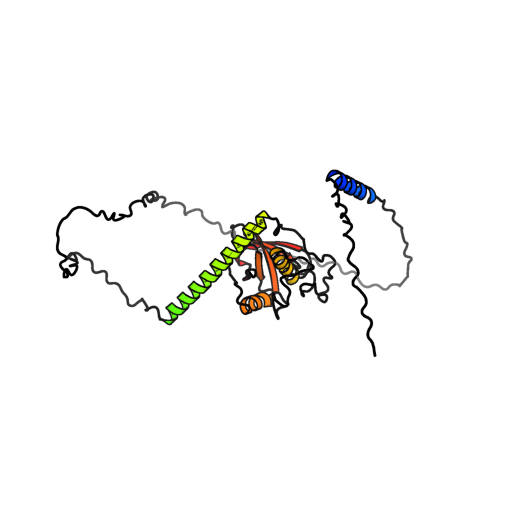L A O 1
ATOM 1550 N N . ALA A 1 217 ? 3.912 2.388 -4.190 1.00 97.25 217 ALA A N 1
ATOM 1551 C CA . ALA A 1 217 ? 3.988 3.844 -4.069 1.00 97.25 217 ALA A CA 1
ATOM 1552 C C . ALA A 1 217 ? 3.444 4.546 -5.324 1.00 97.25 217 ALA A C 1
ATOM 1554 O O . ALA A 1 217 ? 2.715 5.534 -5.205 1.00 97.25 217 ALA A O 1
ATOM 1555 N N . TRP A 1 218 ? 3.713 3.996 -6.513 1.00 97.12 218 TRP A N 1
ATOM 1556 C CA . TRP A 1 218 ? 3.168 4.526 -7.760 1.00 97.12 218 TRP A CA 1
ATOM 1557 C C . TRP A 1 218 ? 1.645 4.403 -7.810 1.00 97.12 218 TRP A C 1
ATOM 1559 O O . TRP A 1 218 ? 0.972 5.387 -8.108 1.00 97.12 218 TRP A O 1
ATOM 1569 N N . ARG A 1 219 ? 1.073 3.252 -7.437 1.00 96.69 219 ARG A N 1
ATOM 1570 C CA . ARG A 1 219 ? -0.389 3.085 -7.386 1.00 96.69 219 ARG A CA 1
ATOM 1571 C C . ARG A 1 219 ? -1.065 4.093 -6.459 1.00 96.69 219 ARG A C 1
ATOM 1573 O O . ARG A 1 219 ? -2.095 4.658 -6.814 1.00 96.69 219 ARG A O 1
ATOM 1580 N N . LEU A 1 220 ? -0.454 4.387 -5.312 1.00 95.56 220 LEU A N 1
ATOM 1581 C CA . LEU A 1 220 ? -0.954 5.410 -4.390 1.00 95.56 220 LEU A CA 1
ATOM 1582 C C . LEU A 1 220 ? -0.840 6.831 -4.964 1.00 95.56 220 LEU A C 1
ATOM 1584 O O . LEU A 1 220 ? -1.723 7.658 -4.742 1.00 95.56 220 LEU A O 1
ATOM 1588 N N . ASN A 1 221 ? 0.227 7.126 -5.710 1.00 95.38 221 ASN A N 1
ATOM 1589 C CA . ASN A 1 221 ? 0.387 8.391 -6.431 1.00 95.38 221 ASN A CA 1
ATOM 1590 C C . ASN A 1 221 ? -0.657 8.560 -7.536 1.00 95.38 221 ASN A C 1
ATOM 1592 O O . ASN A 1 221 ? -1.321 9.594 -7.595 1.00 95.38 221 ASN A O 1
ATOM 1596 N N . ARG A 1 222 ? -0.829 7.539 -8.378 1.00 92.56 222 ARG A N 1
ATOM 1597 C CA . ARG A 1 222 ? -1.837 7.499 -9.441 1.00 92.56 222 ARG A CA 1
ATOM 1598 C C . ARG A 1 222 ? -3.230 7.763 -8.880 1.00 92.56 222 ARG A C 1
ATOM 1600 O O . ARG A 1 222 ? -3.949 8.615 -9.394 1.00 92.56 222 ARG A O 1
ATOM 1607 N N . ASP A 1 223 ? -3.581 7.086 -7.790 1.00 91.25 223 ASP A N 1
ATOM 1608 C CA . ASP A 1 223 ? -4.856 7.292 -7.110 1.00 91.25 223 ASP A CA 1
ATOM 1609 C C . ASP A 1 223 ? -4.988 8.729 -6.581 1.00 91.25 223 ASP A C 1
ATOM 1611 O O . ASP A 1 223 ? -6.041 9.341 -6.715 1.00 91.25 223 ASP A O 1
ATOM 1615 N N . ALA A 1 224 ? -3.912 9.329 -6.068 1.00 90.12 224 ALA A N 1
ATOM 1616 C CA . ALA A 1 224 ? -3.892 10.735 -5.659 1.00 90.12 224 ALA A CA 1
ATOM 1617 C C . ALA A 1 224 ? -3.929 11.741 -6.836 1.00 90.12 224 ALA A C 1
ATOM 1619 O O . ALA A 1 224 ? -3.824 12.946 -6.607 1.00 90.12 224 ALA A O 1
ATOM 1620 N N . GLY A 1 225 ? -4.054 11.278 -8.086 1.00 89.56 225 GLY A N 1
ATOM 1621 C CA . GLY A 1 225 ? -4.046 12.120 -9.286 1.00 89.56 225 GLY A CA 1
ATOM 1622 C C . GLY A 1 225 ? -2.666 12.678 -9.643 1.00 89.56 225 GLY A C 1
ATOM 1623 O O . GLY A 1 225 ? -2.564 13.617 -10.433 1.00 89.56 225 GLY A O 1
ATOM 1624 N N . ALA A 1 226 ? -1.606 12.126 -9.052 1.00 91.75 226 ALA A N 1
ATOM 1625 C CA . ALA A 1 226 ? -0.237 12.516 -9.335 1.00 91.75 226 ALA A CA 1
ATOM 1626 C C . ALA A 1 226 ? 0.218 12.010 -10.713 1.00 91.75 226 ALA A C 1
ATOM 1628 O O . ALA A 1 226 ? -0.336 11.069 -11.282 1.00 91.75 226 ALA A O 1
ATOM 1629 N N . SER A 1 227 ? 1.280 12.622 -11.235 1.00 91.75 227 SER A N 1
ATOM 1630 C CA . SER A 1 227 ? 1.964 12.159 -12.449 1.00 91.75 227 SER A CA 1
ATOM 1631 C C . SER A 1 227 ? 3.402 11.766 -12.129 1.00 91.75 227 SER A C 1
ATOM 1633 O O . SER A 1 227 ? 3.944 12.154 -11.094 1.00 91.75 227 SER A O 1
ATOM 1635 N N . ALA A 1 228 ? 4.060 11.061 -13.050 1.00 91.50 228 ALA A N 1
ATOM 1636 C CA . ALA A 1 228 ? 5.459 10.652 -12.898 1.00 91.50 228 ALA A CA 1
ATOM 1637 C C . ALA A 1 228 ? 6.437 11.822 -12.648 1.00 91.50 228 ALA A C 1
ATOM 1639 O O . ALA A 1 228 ? 7.531 11.611 -12.132 1.00 91.50 228 ALA A O 1
ATOM 1640 N N . THR A 1 229 ? 6.054 13.054 -13.000 1.00 91.75 229 THR A N 1
ATOM 1641 C CA . THR A 1 229 ? 6.856 14.274 -12.805 1.00 91.75 229 THR A CA 1
ATOM 1642 C C . THR A 1 229 ? 6.375 15.157 -11.652 1.00 91.75 229 THR A C 1
ATOM 1644 O O . THR A 1 229 ? 7.033 16.142 -11.329 1.00 91.75 229 THR A O 1
ATOM 1647 N N . ALA A 1 230 ? 5.229 14.846 -11.045 1.00 95.06 230 ALA A N 1
ATOM 1648 C CA . ALA A 1 230 ? 4.635 15.613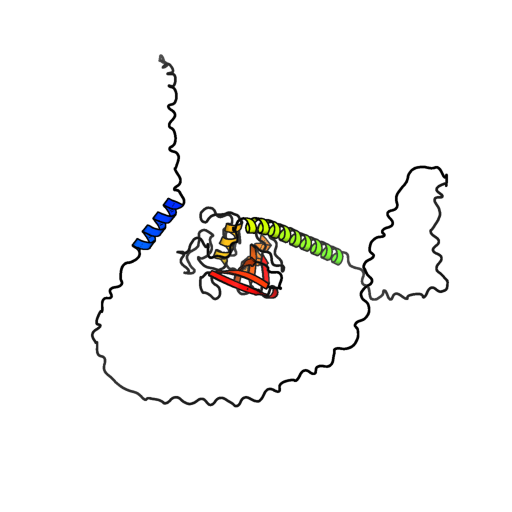 -9.953 1.00 95.06 230 ALA A CA 1
ATOM 1649 C C . ALA A 1 230 ? 3.978 14.643 -8.967 1.00 95.06 230 ALA A C 1
ATOM 1651 O O . ALA A 1 230 ? 2.775 14.397 -9.040 1.00 95.06 230 ALA A O 1
ATOM 1652 N N . LEU A 1 231 ? 4.809 14.057 -8.103 1.00 95.88 231 LEU A N 1
ATOM 1653 C CA . LEU A 1 231 ? 4.433 13.019 -7.145 1.00 95.88 231 LEU A CA 1
ATOM 1654 C C . LEU A 1 231 ? 3.874 13.635 -5.856 1.00 95.88 231 LEU A C 1
ATOM 1656 O O . LEU A 1 231 ? 4.450 14.578 -5.313 1.00 95.88 231 LEU A O 1
ATOM 1660 N N . THR A 1 232 ? 2.788 13.060 -5.342 1.00 95.31 232 THR A N 1
ATOM 1661 C CA . THR A 1 232 ? 2.213 13.398 -4.028 1.00 95.31 232 THR A CA 1
ATOM 1662 C C . THR A 1 232 ? 2.937 12.646 -2.914 1.00 95.31 232 THR A C 1
ATOM 1664 O O . THR A 1 232 ? 3.241 13.203 -1.857 1.00 95.31 232 THR A O 1
ATOM 1667 N N . TRP A 1 233 ? 3.241 11.374 -3.163 1.00 95.19 233 TRP A N 1
ATOM 1668 C CA . TRP A 1 233 ? 3.867 10.454 -2.230 1.00 95.19 233 TRP A CA 1
ATOM 1669 C C . TRP A 1 233 ? 5.275 10.101 -2.700 1.00 95.19 233 TRP A C 1
ATOM 1671 O O . TRP A 1 233 ? 5.477 9.567 -3.787 1.00 95.19 233 TRP A O 1
ATOM 1681 N N . THR A 1 234 ? 6.262 10.356 -1.858 1.00 95.69 234 THR A N 1
ATOM 1682 C CA . THR A 1 234 ? 7.631 9.860 -2.022 1.00 95.69 234 THR A CA 1
ATOM 1683 C C . THR A 1 234 ? 8.029 9.120 -0.756 1.00 95.69 234 THR A C 1
ATOM 1685 O O . THR A 1 234 ? 7.338 9.200 0.260 1.00 95.69 234 THR A O 1
ATOM 1688 N N . TRP A 1 235 ? 9.152 8.407 -0.761 1.00 95.06 235 TRP A N 1
ATOM 1689 C CA . TRP A 1 235 ? 9.660 7.744 0.439 1.00 95.06 235 TRP A CA 1
ATOM 1690 C C . TRP A 1 235 ? 9.678 8.694 1.651 1.00 95.06 235 TRP A C 1
ATOM 1692 O O . TRP A 1 235 ? 9.210 8.330 2.732 1.00 95.06 235 TRP A O 1
ATOM 1702 N N . GLN A 1 236 ? 10.101 9.951 1.470 1.00 94.00 236 GLN A N 1
ATOM 1703 C CA . GLN A 1 236 ? 10.201 10.910 2.574 1.00 94.00 236 GLN A CA 1
ATOM 1704 C C . GLN A 1 236 ? 8.881 11.166 3.319 1.00 94.00 236 GLN A C 1
ATOM 1706 O O . GLN A 1 236 ? 8.927 11.461 4.511 1.00 94.00 236 GLN A O 1
ATOM 1711 N N . ASN A 1 237 ? 7.721 11.074 2.659 1.00 94.06 237 ASN A N 1
ATOM 1712 C CA . ASN A 1 237 ? 6.425 11.359 3.286 1.00 94.06 237 ASN A CA 1
ATOM 1713 C C . ASN A 1 237 ? 5.485 10.143 3.358 1.00 94.06 237 ASN A C 1
ATOM 1715 O O . ASN A 1 237 ? 4.581 10.123 4.197 1.00 94.06 237 ASN A O 1
ATOM 1719 N N . LEU A 1 238 ? 5.694 9.119 2.531 1.00 94.81 238 LEU A N 1
ATOM 1720 C CA . LEU A 1 238 ? 4.880 7.913 2.505 1.00 94.81 238 LEU A CA 1
ATOM 1721 C C . LEU A 1 238 ? 5.312 6.942 3.599 1.00 94.81 238 LEU A C 1
ATOM 1723 O O . LEU A 1 238 ? 4.450 6.469 4.333 1.00 94.81 238 LEU A O 1
ATOM 1727 N N . THR A 1 239 ? 6.619 6.683 3.719 1.00 94.94 239 THR A N 1
ATOM 1728 C CA . THR A 1 239 ? 7.201 5.754 4.702 1.00 94.94 239 THR A CA 1
ATOM 1729 C C . THR A 1 239 ? 8.541 6.274 5.255 1.00 94.94 239 THR A C 1
ATOM 1731 O O . THR A 1 239 ? 9.591 5.638 5.100 1.00 94.94 239 THR A O 1
ATOM 1734 N N . PRO A 1 240 ? 8.556 7.441 5.927 1.00 90.38 240 PRO A N 1
ATOM 1735 C CA . PRO A 1 240 ? 9.790 8.035 6.443 1.00 90.38 240 PRO A CA 1
ATOM 1736 C C . PRO A 1 240 ? 10.570 7.045 7.321 1.00 90.38 240 PRO A C 1
ATOM 1738 O O . PRO A 1 240 ? 10.030 6.470 8.264 1.00 90.38 240 PRO A O 1
ATOM 1741 N N . GLY A 1 241 ? 11.848 6.821 6.992 1.00 83.50 241 GLY A N 1
ATOM 1742 C CA . GLY A 1 241 ? 12.715 5.871 7.706 1.00 83.50 241 GLY A CA 1
ATOM 1743 C C . GLY A 1 241 ? 12.449 4.385 7.412 1.00 83.50 241 GLY A C 1
ATOM 1744 O O . GLY A 1 241 ? 13.106 3.525 7.993 1.00 83.50 241 GLY A O 1
ATOM 1745 N N . ALA A 1 242 ? 11.528 4.064 6.498 1.00 82.62 242 ALA A N 1
ATOM 1746 C CA . ALA A 1 242 ? 11.122 2.701 6.156 1.00 82.62 242 ALA A CA 1
ATOM 1747 C C . ALA A 1 242 ? 11.214 2.432 4.642 1.00 82.62 242 ALA A C 1
ATOM 1749 O O . ALA A 1 242 ? 10.240 2.572 3.907 1.00 82.62 242 ALA A O 1
ATOM 1750 N N . GLY A 1 243 ? 12.407 2.047 4.174 1.00 79.56 243 GLY A N 1
ATOM 1751 C CA . GLY A 1 243 ? 12.647 1.729 2.756 1.00 79.56 243 GLY A CA 1
ATOM 1752 C C . GLY A 1 243 ? 12.241 0.308 2.342 1.00 79.56 243 GLY A C 1
ATOM 1753 O O . GLY A 1 243 ? 11.963 0.058 1.177 1.00 79.56 243 GLY A O 1
ATOM 1754 N N . SER A 1 244 ? 12.182 -0.627 3.293 1.00 92.06 244 SER A N 1
ATOM 1755 C CA . SER A 1 244 ? 11.798 -2.025 3.057 1.00 92.06 244 SER A CA 1
ATOM 1756 C C . SER A 1 244 ? 10.315 -2.228 3.358 1.00 92.06 244 SER A C 1
ATOM 1758 O O . SER A 1 244 ? 9.798 -1.681 4.330 1.00 92.06 244 SER A O 1
ATOM 1760 N N . ALA A 1 245 ? 9.644 -3.075 2.570 1.00 96.00 245 ALA A N 1
ATOM 1761 C CA . ALA A 1 245 ? 8.236 -3.421 2.760 1.00 96.00 245 ALA A CA 1
ATOM 1762 C C . ALA A 1 245 ? 7.922 -3.835 4.208 1.00 96.00 245 ALA A C 1
ATOM 1764 O O . ALA A 1 245 ? 6.903 -3.439 4.767 1.00 96.00 245 ALA A O 1
ATOM 1765 N N . ARG A 1 246 ? 8.823 -4.567 4.877 1.00 95.81 246 ARG A N 1
ATOM 1766 C CA . ARG A 1 246 ? 8.628 -5.027 6.260 1.00 95.81 246 ARG A CA 1
ATOM 1767 C C . ARG A 1 246 ? 8.423 -3.896 7.275 1.00 95.81 246 ARG A C 1
ATOM 1769 O O . ARG A 1 246 ? 7.749 -4.122 8.273 1.00 95.81 246 ARG A O 1
ATOM 1776 N N . SER A 1 247 ? 8.966 -2.701 7.051 1.00 95.50 247 SER A N 1
ATOM 1777 C CA . SER A 1 247 ? 8.806 -1.566 7.972 1.00 95.50 247 SER A CA 1
ATOM 1778 C C . SER A 1 247 ? 7.650 -0.627 7.612 1.00 95.50 247 SER A C 1
ATOM 1780 O O . SER A 1 247 ? 7.384 0.323 8.352 1.00 95.50 247 SER A O 1
ATOM 1782 N N . TRP A 1 248 ? 6.911 -0.904 6.531 1.00 96.94 248 TRP A N 1
ATOM 1783 C CA . TRP A 1 248 ? 5.782 -0.072 6.108 1.00 96.94 248 TRP A CA 1
ATOM 1784 C C . TRP A 1 248 ? 4.659 -0.035 7.141 1.00 96.94 248 TRP A C 1
ATOM 1786 O O . TRP A 1 248 ? 4.160 1.047 7.420 1.00 96.94 248 TRP A O 1
ATOM 1796 N N . SER A 1 249 ? 4.303 -1.162 7.769 1.00 95.81 249 SER A N 1
ATOM 1797 C CA . SER A 1 249 ? 3.250 -1.186 8.798 1.00 95.81 249 SER A CA 1
ATOM 1798 C C . SER A 1 249 ? 3.579 -0.276 9.988 1.00 95.81 249 SER A C 1
ATOM 1800 O O . SER A 1 249 ? 2.736 0.515 10.415 1.00 95.81 249 SER A O 1
ATOM 1802 N N . SER A 1 250 ? 4.825 -0.315 10.474 1.00 94.88 250 SER A N 1
ATOM 1803 C CA . SER A 1 250 ? 5.289 0.573 11.545 1.00 94.88 250 SER A CA 1
ATOM 1804 C C . SER A 1 250 ? 5.356 2.037 11.115 1.00 94.88 250 SER A C 1
ATOM 1806 O O . SER A 1 250 ? 4.980 2.905 11.897 1.00 94.88 250 SER A O 1
ATOM 1808 N N . ALA A 1 251 ? 5.789 2.323 9.882 1.00 95.25 251 ALA A N 1
ATOM 1809 C CA . ALA A 1 251 ? 5.839 3.690 9.364 1.00 95.25 251 ALA A CA 1
ATOM 1810 C C . ALA A 1 251 ? 4.435 4.278 9.158 1.00 95.25 251 ALA A C 1
ATOM 1812 O O . ALA A 1 251 ? 4.194 5.436 9.479 1.00 95.25 251 ALA A O 1
ATOM 1813 N N . TRP A 1 252 ? 3.482 3.463 8.704 1.00 95.50 252 TRP A N 1
ATOM 1814 C CA . TRP A 1 252 ? 2.080 3.859 8.591 1.00 95.50 252 TRP A CA 1
ATOM 1815 C C . TRP A 1 252 ? 1.508 4.232 9.957 1.00 95.50 252 TRP A C 1
ATOM 1817 O O . TRP A 1 252 ? 0.942 5.311 10.141 1.00 95.50 252 TRP A O 1
ATOM 1827 N N . SER A 1 253 ? 1.712 3.348 10.937 1.00 92.81 253 SER A N 1
ATOM 1828 C CA . SER A 1 253 ? 1.217 3.549 12.294 1.00 92.81 253 SER A CA 1
ATOM 1829 C C . SER A 1 253 ? 1.881 4.737 12.990 1.00 92.81 253 SER A C 1
ATOM 1831 O O . SER A 1 253 ? 1.200 5.443 13.730 1.00 92.81 253 SER A O 1
ATOM 1833 N N . SER A 1 254 ? 3.179 4.986 12.776 1.00 93.50 254 SER A N 1
ATOM 1834 C CA . SER A 1 254 ? 3.884 6.116 13.402 1.00 93.50 254 SER A CA 1
ATOM 1835 C C . SER A 1 254 ? 3.397 7.470 12.886 1.00 93.50 254 SER A C 1
ATOM 1837 O O . SER A 1 254 ? 3.463 8.465 13.603 1.00 93.50 254 SER A O 1
ATOM 1839 N N . GLN A 1 255 ? 2.841 7.499 11.675 1.00 92.50 255 GLN A N 1
ATOM 1840 C CA . GLN A 1 255 ? 2.177 8.665 11.100 1.00 92.50 255 GLN A CA 1
ATOM 1841 C C . GLN A 1 255 ? 0.698 8.783 11.510 1.00 92.50 255 GLN A C 1
ATOM 1843 O O . GLN A 1 255 ? -0.010 9.644 10.993 1.00 92.50 255 GLN A O 1
ATOM 1848 N N . GLY A 1 256 ? 0.204 7.917 12.404 1.00 92.19 256 GLY A N 1
ATOM 1849 C CA . GLY A 1 256 ? -1.199 7.898 12.827 1.00 92.19 256 GLY A CA 1
ATOM 1850 C C . GLY A 1 256 ? -2.174 7.485 11.721 1.00 92.19 256 GLY A C 1
ATOM 1851 O O . GLY A 1 256 ? -3.375 7.730 11.839 1.00 92.19 256 GLY A O 1
ATOM 1852 N N . ARG A 1 257 ? -1.676 6.881 10.633 1.00 92.69 257 ARG A N 1
ATOM 1853 C CA . ARG A 1 257 ? -2.516 6.417 9.529 1.00 92.69 257 ARG A CA 1
ATOM 1854 C C . ARG A 1 257 ? -3.215 5.123 9.903 1.00 92.69 257 ARG A C 1
ATOM 1856 O O . ARG A 1 257 ? -2.695 4.299 10.656 1.00 92.69 257 ARG A O 1
ATOM 1863 N N . VAL A 1 258 ? -4.403 4.940 9.343 1.00 94.25 258 VAL A N 1
ATOM 1864 C CA . VAL A 1 258 ? -5.241 3.800 9.687 1.00 94.25 258 VAL A CA 1
ATOM 1865 C C . VAL A 1 258 ? -4.712 2.521 9.051 1.00 94.25 258 VAL A C 1
ATOM 1867 O O . VAL A 1 258 ? -4.372 2.474 7.868 1.00 94.25 258 VAL A O 1
ATOM 1870 N N . THR A 1 259 ? -4.694 1.467 9.856 1.00 95.12 259 THR A N 1
ATOM 1871 C CA . THR A 1 259 ? -4.491 0.091 9.420 1.00 95.12 259 THR A CA 1
ATOM 1872 C C . THR A 1 259 ? -5.681 -0.760 9.860 1.00 95.12 259 THR A C 1
ATOM 1874 O O . THR A 1 259 ? -6.341 -0.453 10.859 1.00 95.12 259 THR A O 1
ATOM 1877 N N . SER A 1 260 ? -5.991 -1.808 9.100 1.00 94.94 260 SER A N 1
ATOM 1878 C CA . SER A 1 260 ? -7.100 -2.720 9.390 1.00 94.94 260 SER A CA 1
ATOM 1879 C C . SER A 1 260 ? -6.807 -4.134 8.898 1.00 94.94 260 SER A C 1
ATOM 1881 O O . SER A 1 260 ? -5.979 -4.344 8.022 1.00 94.94 260 SER A O 1
ATOM 1883 N N . ASP A 1 261 ? -7.534 -5.102 9.433 1.00 95.00 261 ASP A N 1
ATOM 1884 C CA . ASP A 1 261 ? -7.677 -6.473 8.919 1.00 95.00 261 ASP A CA 1
ATOM 1885 C C . ASP A 1 261 ? -8.698 -6.593 7.771 1.00 95.00 261 ASP A C 1
ATOM 1887 O O . ASP A 1 261 ? -8.835 -7.642 7.146 1.00 95.00 261 ASP A O 1
ATOM 1891 N N . THR A 1 262 ? -9.421 -5.512 7.487 1.00 95.00 262 THR A N 1
ATOM 1892 C CA . THR A 1 262 ? -10.496 -5.469 6.504 1.00 95.00 262 THR A CA 1
ATOM 1893 C C . THR A 1 262 ? -9.949 -4.894 5.201 1.00 95.00 262 THR A C 1
ATOM 1895 O O . THR A 1 262 ? -9.417 -3.782 5.212 1.00 95.00 262 THR A O 1
ATOM 1898 N N . PRO A 1 263 ? -10.060 -5.602 4.067 1.00 96.25 263 PRO A N 1
ATOM 1899 C CA . PRO A 1 263 ? -9.586 -5.079 2.797 1.00 96.25 263 PRO A CA 1
ATOM 1900 C C . PRO A 1 263 ? -10.491 -3.962 2.279 1.00 96.25 263 PRO A C 1
ATOM 1902 O O . PRO A 1 263 ? -11.720 -4.037 2.341 1.00 96.25 263 PRO A O 1
ATOM 1905 N N . VAL A 1 264 ? -9.872 -2.953 1.674 1.00 94.56 264 VAL A N 1
ATOM 1906 C CA . VAL A 1 264 ? -10.556 -1.934 0.874 1.00 94.56 264 VAL A CA 1
ATOM 1907 C C . VAL A 1 264 ? -9.770 -1.698 -0.410 1.00 94.56 264 VAL A C 1
ATOM 1909 O O . VAL A 1 264 ? -8.542 -1.768 -0.416 1.00 94.56 264 VAL A O 1
ATOM 1912 N N . VAL A 1 265 ? -10.476 -1.417 -1.504 1.00 94.44 265 VAL A N 1
ATOM 1913 C CA . VAL A 1 265 ? -9.848 -1.107 -2.796 1.00 94.44 265 VAL A CA 1
ATOM 1914 C C . VAL A 1 265 ? -8.967 0.133 -2.666 1.00 94.44 265 VAL A C 1
ATOM 1916 O O . VAL A 1 265 ? -9.421 1.174 -2.187 1.00 94.44 265 VAL A O 1
ATOM 1919 N N . GLY A 1 266 ? -7.719 0.031 -3.114 1.00 94.19 266 GLY A N 1
ATOM 1920 C CA . GLY A 1 266 ? -6.708 1.076 -2.970 1.00 94.19 266 GLY A CA 1
ATOM 1921 C C . GLY A 1 266 ? -5.867 0.993 -1.696 1.00 94.19 266 GLY A C 1
ATOM 1922 O O . GLY A 1 266 ? -4.953 1.796 -1.527 1.00 94.19 266 GLY A O 1
ATOM 1923 N N . ALA A 1 267 ? -6.148 0.048 -0.793 1.00 97.25 267 ALA A N 1
ATOM 1924 C CA . ALA A 1 267 ? -5.260 -0.229 0.331 1.00 97.25 267 ALA A CA 1
ATOM 1925 C C . ALA A 1 267 ? -3.967 -0.913 -0.118 1.00 97.25 267 ALA A C 1
ATOM 1927 O O . ALA A 1 267 ? -3.897 -1.553 -1.168 1.00 97.25 267 ALA A O 1
ATOM 1928 N N . VAL A 1 268 ? -2.954 -0.826 0.738 1.00 98.19 268 VAL A N 1
ATOM 1929 C CA . VAL A 1 268 ? -1.741 -1.632 0.627 1.00 98.19 268 VAL A CA 1
ATOM 1930 C C . VAL A 1 268 ? -1.943 -2.921 1.415 1.00 98.19 268 VAL A C 1
ATOM 1932 O O . VAL A 1 268 ? -2.084 -2.883 2.636 1.00 98.19 268 VAL A O 1
ATOM 1935 N N . ALA A 1 269 ? -1.933 -4.061 0.732 1.00 98.62 269 ALA A N 1
ATOM 1936 C CA . ALA A 1 269 ? -1.821 -5.369 1.359 1.00 98.62 269 ALA A CA 1
ATOM 1937 C C . ALA A 1 269 ? -0.374 -5.571 1.827 1.00 98.62 269 ALA A C 1
ATOM 1939 O O . ALA A 1 269 ? 0.550 -5.636 1.016 1.00 98.62 269 ALA A O 1
ATOM 1940 N N . TRP A 1 270 ? -0.170 -5.642 3.140 1.00 98.50 270 TRP A N 1
ATOM 1941 C CA . TRP A 1 270 ? 1.140 -5.790 3.761 1.00 98.50 270 TRP A CA 1
ATOM 1942 C C . TRP A 1 270 ? 1.357 -7.218 4.259 1.00 98.50 270 TRP A C 1
ATOM 1944 O O . TRP A 1 270 ? 0.513 -7.792 4.954 1.00 98.50 270 TRP A O 1
ATOM 1954 N N . PHE A 1 271 ? 2.523 -7.777 3.936 1.00 98.00 271 PHE A N 1
ATOM 1955 C CA . PHE A 1 271 ? 2.910 -9.134 4.299 1.00 98.00 271 PHE A CA 1
ATOM 1956 C C . PHE A 1 271 ? 4.146 -9.143 5.202 1.00 98.00 271 PHE A C 1
ATOM 1958 O O . PHE A 1 271 ? 5.117 -8.409 4.997 1.00 98.00 271 PHE A O 1
ATOM 1965 N N . THR A 1 272 ? 4.159 -10.050 6.179 1.00 96.06 272 THR A N 1
ATOM 1966 C CA . THR A 1 272 ? 5.254 -10.173 7.157 1.00 96.06 272 THR A CA 1
ATOM 1967 C C . THR A 1 272 ? 6.573 -10.651 6.545 1.00 96.06 272 THR A C 1
ATOM 1969 O O . THR A 1 272 ? 7.637 -10.377 7.105 1.00 96.06 272 THR A O 1
ATOM 1972 N N . TYR A 1 273 ? 6.531 -11.312 5.383 1.00 95.06 273 TYR A N 1
ATOM 1973 C CA . TYR A 1 273 ? 7.697 -11.828 4.657 1.00 95.06 273 TYR A CA 1
ATOM 1974 C C . TYR A 1 273 ? 8.403 -10.776 3.774 1.00 95.06 273 TYR A C 1
ATOM 1976 O O . TYR A 1 273 ? 9.074 -11.132 2.813 1.00 95.06 273 TYR A O 1
ATOM 1984 N N . ASN A 1 274 ? 8.310 -9.489 4.140 1.00 96.00 274 ASN A N 1
ATOM 1985 C CA . ASN A 1 274 ? 8.916 -8.353 3.430 1.00 96.00 274 ASN A CA 1
ATOM 1986 C C . ASN A 1 274 ? 8.343 -8.135 2.021 1.00 96.00 274 ASN A C 1
ATOM 1988 O O . ASN A 1 274 ? 9.087 -8.015 1.052 1.00 96.00 274 ASN A O 1
ATOM 1992 N N . HIS A 1 275 ? 7.016 -8.053 1.926 1.00 97.94 275 HIS A N 1
ATOM 1993 C CA . HIS A 1 275 ? 6.336 -7.782 0.663 1.00 97.94 275 HIS A CA 1
ATOM 1994 C C . HIS A 1 275 ? 5.122 -6.878 0.864 1.00 97.94 275 HIS A C 1
ATOM 1996 O O . HIS A 1 275 ? 4.479 -6.914 1.916 1.00 97.94 275 HIS A O 1
ATOM 2002 N N . VAL A 1 276 ? 4.811 -6.079 -0.152 1.00 98.38 276 VAL A N 1
ATOM 2003 C CA . VAL A 1 276 ? 3.590 -5.271 -0.229 1.00 98.38 276 VAL A CA 1
ATOM 2004 C C . VAL A 1 276 ? 2.967 -5.408 -1.611 1.00 98.38 276 VAL A C 1
ATOM 2006 O O . VAL A 1 276 ? 3.672 -5.552 -2.606 1.00 98.38 276 VAL A O 1
ATOM 2009 N N . ALA A 1 277 ? 1.645 -5.337 -1.664 1.00 98.56 277 ALA A N 1
ATOM 2010 C CA . ALA A 1 277 ? 0.877 -5.318 -2.899 1.00 98.56 277 ALA A CA 1
ATOM 2011 C C . ALA A 1 277 ? -0.238 -4.270 -2.811 1.00 98.56 277 ALA A C 1
ATOM 2013 O O . ALA A 1 277 ? -0.643 -3.862 -1.722 1.00 98.56 277 ALA A O 1
ATOM 2014 N N . TYR A 1 278 ? -0.742 -3.834 -3.956 1.00 98.31 278 TYR A N 1
ATOM 2015 C CA . TYR A 1 278 ? -1.878 -2.929 -4.061 1.00 98.31 278 TYR A CA 1
ATOM 2016 C C . TYR A 1 278 ? -3.180 -3.731 -4.153 1.00 98.31 278 TYR A C 1
ATOM 2018 O O . TYR A 1 278 ? -3.264 -4.682 -4.926 1.00 98.31 278 TYR A O 1
ATOM 2026 N N . VAL A 1 279 ? -4.201 -3.367 -3.372 1.00 97.81 279 VAL A N 1
ATOM 2027 C CA . VAL A 1 279 ? -5.522 -4.011 -3.428 1.00 97.81 279 VAL A CA 1
ATOM 2028 C C . VAL A 1 279 ? -6.322 -3.431 -4.590 1.00 97.81 279 VAL A C 1
ATOM 2030 O O . VAL A 1 279 ? -6.901 -2.349 -4.483 1.00 97.81 279 VAL A O 1
ATOM 2033 N N . GLN A 1 280 ? -6.389 -4.188 -5.678 1.00 95.94 280 GLN A N 1
ATOM 2034 C CA . GLN A 1 280 ? -7.079 -3.816 -6.908 1.00 95.94 280 GLN A CA 1
ATOM 2035 C C . GLN A 1 280 ? -8.594 -4.010 -6.806 1.00 95.94 280 GLN A C 1
ATOM 2037 O O . GLN A 1 280 ? -9.366 -3.138 -7.200 1.00 95.94 280 GLN A O 1
ATOM 2042 N N . SER A 1 281 ? -9.053 -5.128 -6.239 1.00 94.44 281 SER A N 1
ATOM 2043 C CA . SER A 1 281 ? -10.482 -5.338 -5.993 1.00 94.44 281 SER A CA 1
ATOM 2044 C C . SER A 1 281 ? -10.754 -6.250 -4.795 1.00 94.44 281 SER A C 1
ATOM 2046 O O . SER A 1 281 ? -9.895 -7.019 -4.360 1.00 94.44 281 SER A O 1
ATOM 2048 N N . VAL A 1 282 ? -11.968 -6.140 -4.244 1.00 95.62 282 VAL A N 1
ATOM 2049 C CA . VAL A 1 282 ? -12.476 -6.970 -3.140 1.00 95.62 282 VAL A CA 1
ATOM 2050 C C . VAL A 1 282 ? -13.816 -7.570 -3.585 1.00 95.62 282 VAL A C 1
ATOM 2052 O O . VAL A 1 282 ? -14.852 -6.930 -3.399 1.00 95.62 282 VAL A O 1
ATOM 2055 N N . PRO A 1 283 ? -13.822 -8.758 -4.219 1.00 93.94 283 PRO A N 1
ATOM 2056 C CA . PRO A 1 283 ? -15.024 -9.323 -4.846 1.00 93.94 283 PRO A CA 1
ATOM 2057 C C . PRO A 1 283 ? -16.150 -9.696 -3.869 1.00 93.94 283 PRO A C 1
ATOM 2059 O O . PRO A 1 283 ? -17.301 -9.821 -4.277 1.00 93.94 283 PRO A O 1
ATOM 2062 N N . GLY A 1 284 ? -15.833 -9.868 -2.581 1.00 95.06 284 GLY A N 1
ATOM 2063 C CA . GLY A 1 284 ? -16.800 -10.234 -1.538 1.00 95.06 284 GLY A CA 1
ATOM 2064 C C . GLY A 1 284 ? -16.960 -11.741 -1.308 1.00 95.06 284 GLY A C 1
ATOM 2065 O O . GLY A 1 284 ? -17.797 -12.151 -0.510 1.00 95.06 284 GLY A O 1
ATOM 2066 N N . ASP A 1 285 ? -16.139 -12.569 -1.952 1.00 96.31 285 ASP A N 1
ATOM 2067 C CA . ASP A 1 285 ? -16.102 -14.034 -1.820 1.00 96.31 285 ASP A CA 1
ATOM 2068 C C . ASP A 1 285 ? -15.062 -14.535 -0.794 1.00 96.31 285 ASP A C 1
ATOM 2070 O O . ASP A 1 285 ? -14.750 -15.723 -0.734 1.00 96.31 285 ASP A O 1
ATOM 2074 N N . GLY A 1 286 ? -14.520 -13.629 0.025 1.00 97.12 286 GLY A N 1
ATOM 2075 C CA . GLY A 1 286 ? -13.443 -13.926 0.974 1.00 97.12 286 GLY A CA 1
ATOM 2076 C C . GLY A 1 286 ? -12.034 -13.793 0.388 1.00 97.12 286 GLY A C 1
ATOM 2077 O O . GLY A 1 286 ? -11.059 -14.099 1.081 1.00 97.12 286 GLY A O 1
ATOM 2078 N N . THR A 1 287 ? -11.909 -13.319 -0.854 1.00 98.38 287 THR A N 1
ATOM 2079 C CA . THR A 1 287 ? -10.625 -13.058 -1.512 1.00 98.38 287 THR A CA 1
ATOM 2080 C C . THR A 1 287 ? -10.375 -11.568 -1.748 1.00 98.38 287 THR A C 1
ATOM 2082 O O . THR A 1 287 ? -11.271 -10.726 -1.627 1.00 98.38 287 THR A O 1
ATOM 2085 N N . VAL A 1 288 ? -9.125 -11.245 -2.079 1.00 98.00 288 VAL A N 1
ATOM 2086 C CA . VAL A 1 288 ? -8.700 -9.951 -2.617 1.00 98.00 288 VAL A CA 1
ATOM 2087 C C . VAL A 1 288 ? -7.905 -10.167 -3.895 1.00 98.00 288 VAL A C 1
ATOM 2089 O O . VAL A 1 288 ? -7.115 -11.110 -3.992 1.00 98.00 288 VAL A O 1
ATOM 2092 N N . VAL A 1 289 ? -8.100 -9.272 -4.860 1.00 97.75 289 VAL A N 1
ATOM 2093 C CA . VAL A 1 289 ? -7.276 -9.195 -6.067 1.00 97.75 289 VAL A CA 1
ATOM 2094 C C . VAL A 1 289 ? -6.189 -8.160 -5.828 1.00 97.75 289 VAL A C 1
ATOM 2096 O O . VAL A 1 289 ? -6.471 -7.023 -5.441 1.00 97.75 289 VAL A O 1
ATOM 2099 N N . LEU A 1 290 ? -4.949 -8.577 -6.032 1.00 98.25 290 LEU A N 1
ATOM 2100 C CA . LEU A 1 290 ? -3.741 -7.819 -5.781 1.00 98.25 290 LEU A CA 1
ATOM 2101 C C . LEU A 1 290 ? -3.018 -7.519 -7.083 1.00 98.25 290 LEU A C 1
ATOM 2103 O O . LEU A 1 290 ? -2.960 -8.368 -7.970 1.00 98.25 290 LEU A O 1
ATOM 2107 N N . GLU A 1 291 ? -2.396 -6.352 -7.127 1.00 98.19 291 GLU A N 1
ATOM 2108 C CA . GLU A 1 291 ? -1.396 -5.981 -8.118 1.00 98.19 291 GLU A CA 1
ATOM 2109 C C . GLU A 1 291 ? -0.074 -5.707 -7.423 1.00 98.19 291 GLU A C 1
ATOM 2111 O O . GLU A 1 291 ? -0.020 -5.058 -6.374 1.00 98.19 291 GLU A O 1
ATOM 2116 N N . GLU A 1 292 ? 1.016 -6.177 -8.003 1.00 98.00 292 GLU A N 1
ATOM 2117 C CA . GLU A 1 292 ? 2.324 -6.044 -7.385 1.00 98.00 292 GLU A CA 1
ATOM 2118 C C . GLU A 1 292 ? 3.448 -6.117 -8.406 1.00 98.00 292 GLU A C 1
ATOM 2120 O O . GLU A 1 292 ? 3.296 -6.645 -9.504 1.00 98.00 292 GLU A O 1
ATOM 2125 N N . TYR A 1 293 ? 4.607 -5.621 -7.996 1.00 97.69 293 TYR A N 1
ATOM 2126 C CA . TYR A 1 293 ? 5.861 -5.887 -8.676 1.00 97.69 293 TYR A CA 1
ATOM 2127 C C . TYR A 1 293 ? 6.738 -6.802 -7.841 1.00 97.69 293 TYR A C 1
ATOM 2129 O O . TYR A 1 293 ? 6.589 -6.911 -6.621 1.00 97.69 293 TYR A O 1
ATOM 2137 N N . ASN A 1 294 ? 7.699 -7.421 -8.517 1.00 96.19 294 ASN A N 1
ATOM 2138 C CA . ASN A 1 294 ? 8.739 -8.234 -7.904 1.00 96.19 294 ASN A CA 1
ATOM 2139 C C . ASN A 1 294 ? 8.213 -9.410 -7.064 1.00 96.19 294 ASN A C 1
ATOM 2141 O O . ASN A 1 294 ? 8.866 -9.869 -6.125 1.00 96.19 294 ASN A O 1
ATOM 2145 N N . TRP A 1 295 ? 7.041 -9.948 -7.417 1.00 95.44 295 TRP A N 1
ATOM 2146 C CA . TRP A 1 295 ? 6.591 -11.208 -6.838 1.00 95.44 295 TRP A CA 1
ATOM 2147 C C . TRP A 1 295 ? 7.618 -12.300 -7.155 1.00 95.44 295 TRP A C 1
ATOM 2149 O O . TRP A 1 295 ? 8.026 -12.463 -8.310 1.00 95.44 295 TRP A O 1
ATOM 2159 N N . MET A 1 296 ? 8.064 -13.016 -6.119 1.00 93.12 296 MET A N 1
ATOM 2160 C CA . MET A 1 296 ? 9.090 -14.064 -6.205 1.00 93.12 296 MET A CA 1
ATOM 2161 C C . MET A 1 296 ? 10.429 -13.611 -6.824 1.00 93.12 296 MET A C 1
ATOM 2163 O O . MET A 1 296 ? 11.133 -14.430 -7.411 1.00 93.12 296 MET A O 1
ATOM 2167 N N . GLY A 1 297 ? 10.802 -12.330 -6.702 1.00 93.00 297 GLY A N 1
ATOM 2168 C CA . GLY A 1 297 ? 12.101 -11.840 -7.190 1.00 93.00 297 GLY A CA 1
ATOM 2169 C C . GLY A 1 297 ? 12.164 -11.598 -8.706 1.00 93.00 297 GLY A C 1
ATOM 2170 O O . GLY A 1 297 ? 13.243 -11.593 -9.288 1.00 93.00 297 GLY A O 1
ATOM 2171 N N . SER A 1 298 ? 11.015 -11.467 -9.370 1.00 94.69 298 SER A N 1
ATOM 2172 C CA . SER A 1 298 ? 10.927 -11.321 -10.831 1.00 94.69 298 SER A CA 1
ATOM 2173 C C . SER A 1 298 ? 11.196 -9.912 -11.371 1.00 94.69 298 SER A C 1
ATOM 2175 O O . SER A 1 298 ? 11.401 -9.764 -12.573 1.00 94.69 298 SER A O 1
ATOM 2177 N N . HIS A 1 299 ? 11.139 -8.883 -10.521 1.00 95.00 299 HIS A N 1
ATOM 2178 C CA . HIS A 1 299 ? 11.153 -7.458 -10.883 1.00 95.00 299 HIS A CA 1
ATOM 2179 C C . HIS A 1 299 ? 10.161 -7.078 -12.002 1.00 95.00 299 HIS A C 1
ATOM 2181 O O . HIS A 1 299 ? 10.424 -6.188 -12.811 1.00 95.00 299 HIS A O 1
ATOM 2187 N N . ALA A 1 300 ? 9.023 -7.774 -12.059 1.00 95.56 300 ALA A N 1
ATOM 2188 C CA . ALA A 1 300 ? 7.981 -7.592 -13.067 1.00 95.56 300 ALA A CA 1
ATOM 2189 C C . ALA A 1 300 ? 6.599 -7.463 -12.418 1.00 95.56 300 ALA A C 1
ATOM 2191 O O . ALA A 1 300 ? 6.425 -7.854 -11.261 1.00 95.56 300 ALA A O 1
ATOM 2192 N N . TYR A 1 301 ? 5.640 -6.942 -13.184 1.00 97.31 301 TYR A N 1
ATOM 2193 C CA . TYR A 1 301 ? 4.233 -6.839 -12.807 1.00 97.31 301 TYR A CA 1
ATOM 2194 C C . TYR A 1 301 ? 3.562 -8.213 -12.692 1.00 97.31 301 TYR A C 1
ATOM 2196 O O . TYR A 1 301 ? 3.741 -9.079 -13.552 1.00 97.31 301 TYR A O 1
ATOM 2204 N N . HIS A 1 302 ? 2.751 -8.386 -11.648 1.00 97.12 302 HIS A N 1
ATOM 2205 C CA . HIS A 1 302 ? 1.896 -9.547 -11.422 1.00 97.12 302 HIS A CA 1
ATOM 2206 C C . HIS A 1 302 ? 0.539 -9.131 -10.870 1.00 97.12 302 HIS A C 1
ATOM 2208 O O . HIS A 1 302 ? 0.405 -8.131 -10.164 1.00 97.12 302 HIS A O 1
ATOM 2214 N N . THR A 1 303 ? -0.439 -9.994 -11.122 1.00 97.38 303 THR A N 1
ATOM 2215 C CA . THR A 1 303 ? -1.768 -9.957 -10.515 1.00 97.38 303 THR A CA 1
ATOM 2216 C C . THR A 1 303 ? -1.993 -11.256 -9.752 1.00 97.38 303 THR A C 1
ATOM 2218 O O . THR A 1 303 ? -1.728 -12.340 -10.287 1.00 97.38 303 THR A O 1
ATOM 2221 N N . ARG A 1 304 ? -2.505 -11.196 -8.522 1.00 96.75 304 ARG A N 1
ATOM 2222 C CA . ARG A 1 304 ? -2.813 -12.395 -7.727 1.00 96.75 304 ARG A CA 1
ATOM 2223 C C . ARG A 1 304 ? -4.158 -12.289 -7.039 1.00 96.75 304 ARG A C 1
ATOM 2225 O O . ARG A 1 304 ? -4.510 -11.246 -6.510 1.00 96.75 304 ARG A O 1
ATOM 2232 N N . VAL A 1 305 ? -4.865 -13.410 -6.967 1.00 98.06 305 VAL A N 1
ATOM 2233 C CA . VAL A 1 305 ? -6.025 -13.561 -6.085 1.00 98.06 305 VAL A CA 1
ATOM 2234 C C . VAL A 1 305 ? -5.576 -14.335 -4.857 1.00 98.06 305 VAL A C 1
ATOM 2236 O O . VAL A 1 305 ? -5.037 -15.435 -4.992 1.00 98.06 305 VAL A O 1
ATOM 2239 N N . VAL A 1 306 ? -5.768 -13.764 -3.669 1.00 98.12 306 VAL A N 1
ATOM 2240 C CA . VAL A 1 306 ? -5.408 -14.413 -2.401 1.00 98.12 306 VAL A CA 1
ATOM 2241 C C . VAL A 1 306 ? -6.569 -14.361 -1.405 1.00 98.12 306 VAL A C 1
ATOM 2243 O O . VAL A 1 306 ? -7.363 -13.417 -1.439 1.00 98.12 306 VAL A O 1
ATOM 2246 N N . PRO A 1 307 ? -6.693 -15.347 -0.502 1.00 98.38 307 PRO A N 1
ATOM 2247 C CA . PRO A 1 307 ? -7.578 -15.251 0.653 1.00 98.38 307 PRO A CA 1
ATOM 2248 C C . PRO A 1 307 ? -7.280 -14.004 1.492 1.00 98.38 307 PRO A C 1
ATOM 2250 O O . PRO A 1 307 ? -6.118 -13.668 1.719 1.00 98.38 307 PRO A O 1
ATOM 2253 N N . ILE A 1 308 ? -8.319 -13.362 2.034 1.00 97.94 308 ILE A N 1
ATOM 2254 C CA . ILE A 1 308 ? -8.156 -12.193 2.920 1.00 97.94 308 ILE A CA 1
ATOM 2255 C C . ILE A 1 308 ? -7.235 -12.510 4.104 1.00 97.94 308 ILE A C 1
ATOM 2257 O O . ILE A 1 308 ? -6.424 -11.670 4.482 1.00 97.94 308 ILE A O 1
ATOM 2261 N N . GLY A 1 309 ? -7.343 -13.725 4.655 1.00 97.19 309 GLY A N 1
ATOM 2262 C CA . GLY A 1 309 ? -6.552 -14.180 5.801 1.00 97.19 309 GLY A CA 1
ATOM 2263 C C . GLY A 1 309 ? -5.065 -14.422 5.518 1.00 97.19 309 GLY A C 1
ATOM 2264 O O . GLY A 1 309 ? -4.300 -14.556 6.469 1.00 97.19 309 GLY A O 1
ATOM 2265 N N . ASP A 1 310 ? -4.643 -14.450 4.250 1.00 97.69 310 ASP A N 1
ATOM 2266 C CA . ASP A 1 310 ? -3.224 -14.574 3.886 1.00 97.69 310 ASP A CA 1
ATOM 2267 C C . ASP A 1 310 ? -2.497 -13.218 3.958 1.00 97.69 310 ASP A C 1
ATOM 2269 O O . ASP A 1 310 ? -1.265 -13.163 4.024 1.00 97.69 310 ASP A O 1
ATOM 2273 N N . VAL A 1 311 ? -3.247 -12.111 3.958 1.00 98.25 311 VAL A N 1
ATOM 2274 C CA . VAL A 1 311 ? -2.716 -10.756 4.126 1.00 98.25 311 VAL A CA 1
ATOM 2275 C C . VAL A 1 311 ? -2.657 -10.427 5.614 1.00 98.25 311 VAL A C 1
ATOM 2277 O O . VAL A 1 311 ? -3.655 -10.515 6.323 1.00 98.25 311 VAL A O 1
ATOM 2280 N N . ALA A 1 312 ? -1.486 -10.012 6.098 1.00 97.88 312 ALA A N 1
ATOM 2281 C CA . ALA A 1 312 ? -1.296 -9.765 7.525 1.00 97.88 312 ALA A CA 1
ATOM 2282 C C . ALA A 1 312 ? -1.959 -8.463 7.996 1.00 97.88 312 ALA A C 1
ATOM 2284 O O . ALA A 1 312 ? -2.422 -8.382 9.133 1.00 97.88 312 ALA A O 1
ATOM 2285 N N . LEU A 1 313 ? -1.955 -7.428 7.150 1.00 97.88 313 LEU A N 1
ATOM 2286 C CA . LEU A 1 313 ? -2.546 -6.129 7.461 1.00 97.88 313 LEU A CA 1
ATOM 2287 C C . LEU A 1 313 ? -2.842 -5.347 6.178 1.00 97.88 313 LEU A C 1
ATOM 2289 O O . LEU A 1 313 ? -2.062 -5.396 5.229 1.00 97.88 313 LEU A O 1
ATOM 2293 N N . TYR A 1 314 ? -3.914 -4.563 6.178 1.00 98.19 314 TYR A N 1
ATOM 2294 C CA . TYR A 1 314 ? -4.221 -3.587 5.139 1.00 98.19 314 TYR A CA 1
ATOM 2295 C C . TYR A 1 314 ? -3.892 -2.183 5.644 1.00 98.19 314 TYR A C 1
ATOM 2297 O O . TYR A 1 314 ? -4.426 -1.729 6.660 1.00 98.19 314 TYR A O 1
ATOM 2305 N N . LEU A 1 315 ? -2.999 -1.489 4.944 1.00 97.56 315 LEU A N 1
ATOM 2306 C CA . LEU A 1 315 ? -2.648 -0.099 5.226 1.00 97.56 315 LEU A CA 1
ATOM 2307 C C . LEU A 1 315 ? -3.539 0.788 4.360 1.00 97.56 315 LEU A C 1
ATOM 2309 O O . LEU A 1 315 ? -3.458 0.739 3.130 1.00 97.56 315 LEU A O 1
ATOM 2313 N N . TYR A 1 316 ? -4.430 1.558 4.979 1.00 96.00 316 TYR A N 1
ATOM 2314 C CA . TYR A 1 316 ? -5.365 2.383 4.218 1.00 96.00 316 TYR A CA 1
ATOM 2315 C C . TYR A 1 316 ? -4.635 3.585 3.621 1.00 96.00 316 TYR A C 1
ATOM 2317 O O . TYR A 1 316 ? -3.798 4.176 4.314 1.00 96.00 316 TYR A O 1
ATOM 2325 N N . PRO A 1 317 ? -4.922 3.948 2.355 1.00 91.56 317 PRO A N 1
ATOM 2326 C CA . PRO A 1 317 ? -4.233 5.041 1.692 1.00 91.56 317 PRO A CA 1
ATOM 2327 C C . PRO A 1 317 ? -4.427 6.339 2.489 1.00 91.56 317 PRO A C 1
ATOM 2329 O O . PRO A 1 317 ? -5.464 6.511 3.141 1.00 91.56 317 PRO A O 1
ATOM 2332 N N . PRO A 1 318 ? -3.443 7.250 2.474 1.00 84.50 318 PRO A N 1
ATOM 2333 C CA . PRO A 1 318 ? -3.612 8.542 3.120 1.00 84.50 318 PRO A CA 1
ATOM 2334 C C . PRO A 1 318 ? -4.740 9.317 2.418 1.00 84.50 318 PRO A C 1
ATOM 2336 O O . PRO A 1 318 ? -4.869 9.235 1.195 1.00 84.50 318 PRO A O 1
ATOM 2339 N N . GLY A 1 319 ? -5.570 10.006 3.206 1.00 67.94 319 GLY A N 1
ATOM 2340 C CA . GLY A 1 319 ? -6.677 10.834 2.711 1.00 67.94 319 GLY A CA 1
ATOM 2341 C C . GLY A 1 319 ? -6.257 12.234 2.298 1.00 67.94 319 GLY A C 1
ATOM 2342 O O . GLY A 1 319 ? -5.136 12.650 2.673 1.00 67.94 319 GLY A O 1
#